Protein AF-A0A2P4Y364-F1 (afdb_monomer_lite)

Sequence (220 aa):
MLAVRSLLRASPAALAARKQAVRAFSGNWEYPKVEGSVADITKALTTIGARLSIPTAPLYFTPLKIDHIVREMKGKDELLQVHKTLLLCDAKMAYPSTFAVSSFIAACIKQDTADTALEFLRTAENVRHYVKNRSFVRLAEYYASQEDQDTVDEIVQIMQTKRVPVTYKMYTFRVLNAKKQGKWDEAVALAKEAANEIQINSNLIIELLQDQNGGILKEH

Radius of gyration: 24.71 Å; chains: 1; bounding box: 53×82×53 Å

pLDDT: mean 84.34, std 18.21, range [36.06, 98.31]

InterPro domains:
  IPR011990 Tetratricopeptide-like helical domain superfamily [G3DSA:1.25.40.10] (64-219)

Secondary structure (DSSP, 8-state):
-----------HHHHHHTTS------S------S-S-HHHHHHHHHHHHTT--TTTHHHHS-HHHHHHHHHH--HHHHHHHHHHHHHHHHHTT-PPPHHHHHHHHHHHHHTT-HHHHHHHHHH-TTGGGT--HHHHHHHHHHHHHTT-HHHHHHHHHHHHHTTPPPPHHHHHHHHHHHHHTT-HHHHHHHHHHHHHHH---HHHHHHHH--TTS------

Foldseek 3Di:
DDDDDDDPPPPVVVVVVVVPDPPPPPDCPDQQDPDDALVSLLVSLLVVLVSDALVCNLVRPDQVSLVSSLVRDDADVSLVSNLSNQLSCLVSVNHHALNSLLSSCVVCLVRVNNVSNLVSLVRRQQCLVRHDLVSLLVSLVSCLVVVNVVSNVVSVVSCVVSVNDHDPSNLLSQLLSCVVVVNLVSSLVSLVVCCVPVNDDPVVSQVSQQDPVSDNDDDD

Structure (mmCIF, N/CA/C/O backbone):
data_AF-A0A2P4Y364-F1
#
_entry.id   AF-A0A2P4Y364-F1
#
loop_
_atom_site.group_PDB
_atom_site.id
_atom_site.type_symbol
_atom_site.label_atom_id
_atom_site.label_alt_id
_atom_site.label_comp_id
_atom_site.label_asym_id
_atom_site.label_entity_id
_atom_site.label_seq_id
_atom_site.pdbx_PDB_ins_code
_atom_site.Cartn_x
_atom_site.Cartn_y
_atom_site.Cartn_z
_atom_site.occupancy
_atom_site.B_iso_or_equiv
_atom_site.auth_seq_id
_atom_site.auth_comp_id
_atom_site.auth_asym_id
_atom_site.auth_atom_id
_atom_site.pdbx_PDB_model_num
ATOM 1 N N . MET A 1 1 ? 17.535 -68.712 -15.495 1.00 41.38 1 MET A N 1
ATOM 2 C CA . MET A 1 1 ? 17.019 -67.803 -16.541 1.00 41.38 1 MET A CA 1
ATOM 3 C C . MET A 1 1 ? 17.523 -66.397 -16.257 1.00 41.38 1 MET A C 1
ATOM 5 O O . MET A 1 1 ? 17.632 -66.027 -15.096 1.00 41.38 1 MET A O 1
ATOM 9 N N . LEU A 1 2 ? 17.927 -65.701 -17.318 1.00 36.06 2 LEU A N 1
ATOM 10 C CA . LEU A 1 2 ? 18.686 -64.450 -17.348 1.00 36.06 2 LEU A CA 1
ATOM 11 C C . LEU A 1 2 ? 18.001 -63.244 -16.682 1.00 36.06 2 LEU A C 1
ATOM 13 O O . LEU A 1 2 ? 16.790 -63.070 -16.761 1.00 36.06 2 LEU A O 1
ATOM 17 N N . ALA A 1 3 ? 18.835 -62.387 -16.092 1.00 44.59 3 ALA A N 1
ATOM 18 C CA . ALA A 1 3 ? 18.511 -61.059 -15.592 1.00 44.59 3 ALA A CA 1
ATOM 19 C C . ALA A 1 3 ? 18.329 -60.047 -16.732 1.00 44.59 3 ALA A C 1
ATOM 21 O O . ALA A 1 3 ? 19.166 -60.015 -17.627 1.00 44.59 3 ALA A O 1
ATOM 22 N N . VAL A 1 4 ? 17.351 -59.137 -16.627 1.00 40.81 4 VAL A N 1
ATOM 23 C CA . VAL A 1 4 ? 17.438 -57.795 -17.235 1.00 40.81 4 VAL A CA 1
ATOM 24 C C . VAL A 1 4 ? 16.735 -56.782 -16.326 1.00 40.81 4 VAL A C 1
ATOM 26 O O . VAL A 1 4 ? 15.520 -56.616 -16.350 1.00 40.81 4 VAL A O 1
ATOM 29 N N . ARG A 1 5 ? 17.531 -56.081 -15.511 1.00 43.38 5 ARG A N 1
ATOM 30 C CA . ARG A 1 5 ? 17.161 -54.787 -14.927 1.00 43.38 5 ARG A CA 1
ATOM 31 C C . ARG A 1 5 ? 17.111 -53.772 -16.070 1.00 43.38 5 ARG A C 1
ATOM 33 O O . ARG A 1 5 ? 18.150 -53.467 -16.653 1.00 43.38 5 ARG A O 1
ATOM 40 N N . SER A 1 6 ? 15.937 -53.236 -16.386 1.00 41.03 6 SER A N 1
ATOM 41 C CA . SER A 1 6 ? 15.815 -52.116 -17.319 1.00 41.03 6 SER A CA 1
ATOM 42 C C . SER A 1 6 ? 16.289 -50.829 -16.638 1.00 41.03 6 SER A C 1
ATOM 44 O O . SER A 1 6 ? 15.542 -50.157 -15.927 1.00 41.03 6 SER A O 1
ATOM 46 N N . LEU A 1 7 ? 17.559 -50.489 -16.847 1.00 42.62 7 LEU A N 1
ATOM 47 C CA . LEU A 1 7 ? 18.073 -49.140 -16.647 1.00 42.62 7 LEU A CA 1
ATOM 48 C C . LEU A 1 7 ? 17.367 -48.213 -17.644 1.00 42.62 7 LEU A C 1
ATOM 50 O O . LEU A 1 7 ? 17.692 -48.205 -18.831 1.00 42.62 7 LEU A O 1
ATOM 54 N N . LEU A 1 8 ? 16.408 -47.422 -17.163 1.00 44.16 8 LEU A N 1
ATOM 55 C CA . LEU A 1 8 ? 15.922 -46.245 -17.877 1.00 44.16 8 LEU A CA 1
ATOM 56 C C . LEU A 1 8 ? 17.088 -45.254 -17.986 1.00 44.16 8 LEU A C 1
ATOM 58 O O . LEU A 1 8 ? 17.359 -44.465 -17.082 1.00 44.16 8 LEU A O 1
ATOM 62 N N . ARG A 1 9 ? 17.821 -45.334 -19.101 1.00 44.41 9 ARG A N 1
ATOM 63 C CA . ARG A 1 9 ? 18.755 -44.297 -19.540 1.00 44.41 9 ARG A CA 1
ATOM 64 C C . ARG A 1 9 ? 17.951 -43.016 -19.744 1.00 44.41 9 ARG A C 1
ATOM 66 O O . ARG A 1 9 ? 17.226 -42.889 -20.727 1.00 44.41 9 ARG A O 1
ATOM 73 N N . ALA A 1 10 ? 18.095 -42.068 -18.822 1.00 45.25 10 ALA A N 1
ATOM 74 C CA . ALA A 1 10 ? 17.707 -40.689 -19.063 1.00 45.25 10 ALA A CA 1
ATOM 75 C C . ALA A 1 10 ? 18.425 -40.221 -20.336 1.00 45.25 10 ALA A C 1
ATOM 77 O O . ALA A 1 10 ? 19.655 -40.182 -20.394 1.00 45.25 10 ALA A O 1
ATOM 78 N N . SER A 1 11 ? 17.648 -39.946 -21.382 1.00 43.44 11 SER A N 1
ATOM 79 C CA . SER A 1 11 ? 18.185 -39.500 -22.660 1.00 43.44 11 SER A CA 1
ATOM 80 C C . SER A 1 11 ? 18.944 -38.181 -22.447 1.00 43.44 11 SER A C 1
ATOM 82 O O . SER A 1 11 ? 18.386 -37.258 -21.842 1.00 43.44 11 SER A O 1
ATOM 84 N N . PRO A 1 12 ? 20.194 -38.041 -22.926 1.00 49.78 12 PRO A N 1
ATOM 85 C CA . PRO A 1 12 ? 20.974 -36.812 -22.761 1.00 49.78 12 PRO A CA 1
ATOM 86 C C . PRO A 1 12 ? 20.288 -35.595 -23.404 1.00 49.78 12 PRO A C 1
ATOM 88 O O . PRO A 1 12 ? 20.543 -34.465 -22.999 1.00 49.78 12 PRO A O 1
ATOM 91 N N . ALA A 1 13 ? 19.340 -35.816 -24.322 1.00 48.25 13 ALA A N 1
ATOM 92 C CA . ALA A 1 13 ? 18.481 -34.780 -24.887 1.00 48.25 13 ALA A CA 1
ATOM 93 C C . ALA A 1 13 ? 17.531 -34.133 -23.853 1.00 48.25 13 ALA A C 1
ATOM 95 O O . ALA A 1 13 ? 17.296 -32.928 -23.911 1.00 48.25 13 ALA A O 1
ATOM 96 N N . ALA A 1 14 ? 17.036 -34.888 -22.863 1.00 46.59 14 ALA A N 1
ATOM 97 C CA . ALA A 1 14 ? 16.144 -34.361 -21.821 1.00 46.59 14 ALA A CA 1
ATOM 98 C C . ALA A 1 14 ? 16.901 -33.523 -20.771 1.00 46.59 14 ALA A C 1
ATOM 100 O O . ALA A 1 14 ? 16.374 -32.541 -20.248 1.00 46.59 14 ALA A O 1
ATOM 101 N N . LEU A 1 15 ? 18.172 -33.857 -20.515 1.00 42.06 15 LEU A N 1
ATOM 102 C CA . LEU A 1 15 ? 19.088 -33.037 -19.710 1.00 42.06 15 LEU A CA 1
ATOM 103 C C . LEU A 1 15 ? 19.619 -31.816 -20.483 1.00 42.06 15 LEU A C 1
ATOM 105 O O . LEU A 1 15 ? 19.915 -30.790 -19.869 1.00 42.06 15 LEU A O 1
ATOM 109 N N . ALA A 1 16 ? 19.706 -31.898 -21.814 1.00 41.47 16 ALA A N 1
ATOM 110 C CA . ALA A 1 16 ? 20.111 -30.790 -22.676 1.00 41.47 16 ALA A CA 1
ATOM 111 C C 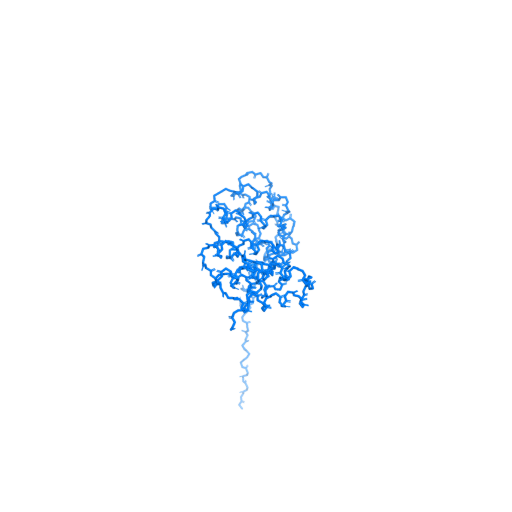. ALA A 1 16 ? 18.993 -29.751 -22.886 1.00 41.47 16 ALA A C 1
ATOM 113 O O . ALA A 1 16 ? 19.282 -28.558 -22.914 1.00 41.47 16 ALA A O 1
ATOM 114 N N . ALA A 1 17 ? 17.719 -30.158 -22.938 1.00 42.03 17 ALA A N 1
ATOM 115 C CA . ALA A 1 17 ? 16.595 -29.224 -23.074 1.00 42.03 17 ALA A CA 1
ATOM 116 C C . ALA A 1 17 ? 16.386 -28.343 -21.825 1.00 42.03 17 ALA A C 1
ATOM 118 O O . ALA A 1 17 ? 16.005 -27.183 -21.940 1.00 42.03 17 ALA A O 1
ATOM 119 N N . ARG A 1 18 ? 16.732 -28.839 -20.626 1.00 44.00 18 ARG A N 1
ATOM 120 C CA . ARG A 1 18 ? 16.746 -28.029 -19.388 1.00 44.00 18 ARG A CA 1
ATOM 121 C C . ARG A 1 18 ? 17.941 -27.068 -19.301 1.00 44.00 18 ARG A C 1
ATOM 123 O O . ARG A 1 18 ? 17.953 -26.180 -18.456 1.00 44.00 18 ARG A O 1
ATOM 130 N N . LYS A 1 19 ? 18.930 -27.235 -20.185 1.00 40.16 19 LYS A N 1
ATOM 131 C CA . LYS A 1 19 ? 20.087 -26.352 -20.389 1.00 40.16 19 LYS A CA 1
ATOM 132 C C . LYS A 1 19 ? 19.899 -25.446 -21.610 1.00 40.16 19 LYS A C 1
ATOM 134 O O . LYS A 1 19 ? 20.883 -25.046 -22.233 1.00 40.16 19 LYS A O 1
ATOM 139 N N . GLN A 1 20 ? 18.661 -25.079 -21.949 1.00 42.47 20 GLN A N 1
ATOM 140 C CA . GLN A 1 20 ? 18.415 -23.934 -22.822 1.00 42.47 20 GLN A CA 1
ATOM 141 C C . GLN A 1 20 ? 18.863 -22.656 -22.101 1.00 42.47 20 GLN A C 1
ATOM 143 O O . GLN A 1 20 ? 18.110 -21.984 -21.409 1.00 42.47 20 GLN A O 1
ATOM 148 N N . ALA A 1 21 ? 20.164 -22.412 -22.224 1.00 45.75 21 ALA A N 1
ATOM 149 C CA . ALA A 1 21 ? 20.834 -21.134 -22.228 1.00 45.75 21 ALA A CA 1
ATOM 150 C C . ALA A 1 21 ? 20.188 -20.058 -21.341 1.00 45.75 21 ALA A C 1
ATOM 152 O O . ALA A 1 21 ? 19.605 -19.093 -21.835 1.00 45.75 21 ALA A O 1
ATOM 153 N N . VAL A 1 22 ? 20.464 -20.128 -20.037 1.00 47.22 22 VAL A N 1
ATOM 154 C CA . VAL A 1 22 ? 20.769 -18.897 -19.299 1.00 47.22 22 VAL A CA 1
ATOM 155 C C . VAL A 1 22 ? 22.048 -18.358 -19.940 1.00 47.22 22 VAL A C 1
ATOM 157 O O . VAL A 1 22 ? 23.156 -18.657 -19.501 1.00 47.22 22 VAL A O 1
ATOM 160 N N . ARG A 1 23 ? 21.914 -17.661 -21.078 1.00 47.28 23 ARG A N 1
ATOM 161 C CA . ARG A 1 23 ? 23.016 -16.870 -21.618 1.00 47.28 23 ARG A CA 1
ATOM 162 C C . ARG A 1 23 ? 23.372 -15.900 -20.504 1.00 47.28 23 ARG A C 1
ATOM 164 O O . ARG A 1 23 ? 22.533 -15.087 -20.119 1.00 47.28 23 ARG A O 1
ATOM 171 N N . ALA A 1 24 ? 24.584 -16.023 -19.968 1.00 45.84 24 ALA A N 1
ATOM 172 C CA . ALA A 1 24 ? 25.160 -14.968 -19.158 1.00 45.84 24 ALA A CA 1
ATOM 173 C C . ALA A 1 24 ? 24.964 -13.664 -19.939 1.00 45.84 24 ALA A C 1
ATOM 175 O O . ALA A 1 24 ? 25.281 -13.600 -21.129 1.00 45.84 24 ALA A O 1
ATOM 176 N N . PHE A 1 25 ? 24.329 -12.684 -19.302 1.00 49.38 25 PHE A N 1
ATOM 177 C CA . PHE A 1 25 ? 24.060 -11.376 -19.879 1.00 49.38 25 PHE A CA 1
ATOM 178 C C . PHE A 1 25 ? 25.407 -10.684 -20.131 1.00 49.38 25 PHE A C 1
ATOM 180 O O . PHE A 1 25 ? 25.920 -9.970 -19.278 1.00 49.38 25 PHE A O 1
ATOM 187 N N . SER A 1 26 ? 26.028 -10.968 -21.276 1.00 48.47 26 SER A N 1
ATOM 188 C CA . SER A 1 26 ? 27.207 -10.270 -21.779 1.00 48.47 26 SER A CA 1
ATOM 189 C C . SER A 1 26 ? 26.770 -9.434 -22.973 1.00 48.47 26 SER A C 1
ATOM 191 O O . SER A 1 26 ? 26.785 -9.872 -24.123 1.00 48.47 26 SER A O 1
ATOM 193 N N . GLY A 1 27 ? 26.310 -8.229 -22.691 1.00 44.97 27 GLY A N 1
ATOM 194 C CA . GLY A 1 27 ? 26.024 -7.245 -23.714 1.00 44.97 27 GLY A CA 1
ATOM 195 C C . GLY A 1 27 ? 26.023 -5.879 -23.068 1.00 44.97 27 GLY A C 1
ATOM 196 O O . GLY A 1 27 ? 25.384 -5.705 -22.032 1.00 44.97 27 GLY A O 1
ATOM 197 N N . ASN A 1 28 ? 26.729 -4.932 -23.683 1.00 46.72 28 ASN A N 1
ATOM 198 C CA . ASN A 1 28 ? 26.557 -3.501 -23.457 1.00 46.72 28 ASN A CA 1
ATOM 199 C C . ASN A 1 28 ? 25.124 -3.116 -23.854 1.00 46.72 28 ASN A C 1
ATOM 201 O O . ASN A 1 28 ? 24.894 -2.511 -24.895 1.00 46.72 28 ASN A O 1
ATOM 205 N N . TRP A 1 29 ? 24.136 -3.530 -23.066 1.00 53.62 29 TRP A N 1
ATOM 206 C CA . TRP A 1 29 ? 22.844 -2.881 -23.097 1.00 53.62 29 TRP A CA 1
ATOM 207 C C . TRP A 1 29 ? 23.066 -1.530 -22.443 1.00 53.62 29 TRP A C 1
ATOM 209 O O . TRP A 1 29 ? 23.436 -1.468 -21.269 1.00 53.62 29 TRP A O 1
ATOM 219 N N . GLU A 1 30 ? 22.935 -0.462 -23.223 1.00 58.81 30 GLU A N 1
ATOM 220 C CA . GLU A 1 30 ? 23.124 0.885 -22.711 1.00 58.81 30 GLU A CA 1
ATOM 221 C C . GLU A 1 30 ? 22.266 1.075 -21.460 1.00 58.81 30 GLU A C 1
ATOM 223 O O . GLU A 1 30 ? 21.082 0.721 -21.427 1.00 58.81 30 GLU A O 1
ATOM 228 N N . TYR A 1 31 ? 22.891 1.582 -20.394 1.00 64.75 31 TYR A N 1
ATOM 229 C CA . TYR A 1 31 ? 22.189 1.904 -19.162 1.00 64.75 31 TYR A CA 1
ATOM 230 C C . TYR A 1 31 ? 21.024 2.824 -19.523 1.00 64.75 31 TYR A C 1
ATOM 232 O O . TYR A 1 31 ? 21.294 3.907 -20.042 1.00 64.75 31 TYR A O 1
ATOM 240 N N . PRO A 1 32 ? 19.758 2.438 -19.249 1.00 65.81 32 PRO A N 1
ATOM 241 C CA . PRO A 1 32 ? 18.622 3.282 -19.589 1.00 65.81 32 PRO A CA 1
ATOM 242 C C . PRO A 1 32 ? 18.843 4.652 -18.959 1.00 65.81 32 PRO A C 1
ATOM 244 O O . PRO A 1 32 ? 18.933 4.740 -17.730 1.00 65.81 32 PRO A O 1
ATOM 247 N N . LYS A 1 33 ? 19.050 5.683 -19.775 1.00 76.44 33 LYS A N 1
ATOM 248 C CA . LYS A 1 33 ? 19.251 7.045 -19.284 1.00 76.44 33 LYS A CA 1
ATOM 249 C C . LYS A 1 33 ? 17.903 7.613 -18.860 1.00 76.44 33 LYS A C 1
ATOM 251 O O . LYS A 1 33 ? 16.854 7.133 -19.284 1.00 76.44 33 LYS A O 1
ATOM 256 N N . VAL A 1 34 ? 17.929 8.628 -18.004 1.00 77.50 34 VAL A N 1
ATOM 257 C CA . VAL A 1 34 ? 16.731 9.420 -17.698 1.00 77.50 34 VAL A CA 1
ATOM 258 C C . VAL A 1 34 ? 16.550 10.432 -18.829 1.00 77.50 34 VAL A C 1
ATOM 260 O O . VAL A 1 34 ? 16.783 11.622 -18.664 1.00 77.50 34 VAL A O 1
ATOM 263 N N . GLU A 1 35 ? 16.248 9.923 -20.018 1.00 72.62 35 GLU A N 1
ATOM 264 C CA . GLU A 1 35 ? 16.048 10.689 -21.245 1.00 72.62 35 GLU A CA 1
ATOM 265 C C . GLU A 1 35 ? 14.817 10.097 -21.947 1.00 72.62 35 GLU A C 1
ATOM 267 O O . GLU A 1 35 ? 14.740 8.882 -22.128 1.00 72.62 35 GLU A O 1
ATOM 272 N N . GLY A 1 36 ? 13.848 10.938 -22.315 1.00 77.62 36 GLY A N 1
ATOM 273 C CA . GLY A 1 36 ? 12.609 10.508 -22.977 1.00 77.62 36 GLY A CA 1
ATOM 274 C C . GLY A 1 36 ? 11.373 10.504 -22.073 1.00 77.62 36 GLY A C 1
ATOM 275 O O . GLY A 1 36 ? 11.370 11.094 -20.993 1.00 77.62 36 GLY A O 1
ATOM 276 N N . SER A 1 37 ? 10.293 9.887 -22.558 1.00 88.25 37 SER A N 1
ATOM 277 C CA . SER A 1 37 ? 9.014 9.822 -21.842 1.00 88.25 37 SER A CA 1
ATOM 278 C C . SER A 1 37 ? 9.021 8.757 -20.737 1.00 88.25 37 SER A C 1
ATOM 280 O O . SER A 1 37 ? 9.843 7.836 -20.734 1.00 88.25 37 SER A O 1
ATOM 282 N N . VAL A 1 38 ? 8.056 8.828 -19.813 1.00 91.62 38 VAL A N 1
ATOM 283 C CA . VAL A 1 38 ? 7.836 7.783 -18.794 1.00 91.62 38 VAL A CA 1
ATOM 284 C C . VAL A 1 38 ? 7.635 6.419 -19.452 1.00 91.62 38 VAL A C 1
ATOM 286 O O . VAL A 1 38 ? 8.158 5.413 -18.962 1.00 91.62 38 VAL A O 1
ATOM 289 N N . ALA A 1 39 ? 6.944 6.383 -20.592 1.00 90.88 39 ALA A N 1
ATOM 290 C CA . ALA A 1 39 ? 6.721 5.160 -21.345 1.00 90.88 39 ALA A CA 1
ATOM 291 C C . ALA A 1 39 ? 8.015 4.549 -21.898 1.00 90.88 39 ALA A C 1
ATOM 293 O O . ALA A 1 39 ? 8.210 3.334 -21.817 1.00 90.88 39 ALA A O 1
ATOM 294 N N . ASP A 1 40 ? 8.938 5.374 -22.391 1.00 89.62 40 ASP A N 1
ATOM 295 C CA . ASP A 1 40 ? 10.224 4.898 -22.907 1.00 89.62 40 ASP A CA 1
ATOM 296 C C . ASP A 1 40 ? 11.081 4.306 -21.786 1.00 89.62 40 ASP A C 1
ATOM 298 O O . ASP A 1 40 ? 11.609 3.194 -21.908 1.00 89.62 40 ASP A O 1
ATOM 302 N N . ILE A 1 41 ? 11.164 5.016 -20.656 1.00 91.31 41 ILE A N 1
ATOM 303 C CA . ILE A 1 41 ? 11.973 4.597 -19.510 1.00 91.31 41 ILE A CA 1
ATOM 304 C C . ILE A 1 41 ? 11.398 3.318 -18.890 1.00 91.31 41 ILE A C 1
ATOM 306 O O . ILE A 1 41 ? 12.138 2.359 -18.666 1.00 91.31 41 ILE A O 1
ATOM 310 N N . THR A 1 42 ? 10.086 3.253 -18.643 1.00 92.56 42 THR A N 1
ATOM 311 C CA . THR A 1 42 ? 9.441 2.054 -18.074 1.00 92.56 42 THR A CA 1
ATOM 312 C C . THR A 1 42 ? 9.533 0.856 -19.017 1.00 92.56 42 THR A C 1
ATOM 314 O O . THR A 1 42 ? 9.844 -0.250 -18.570 1.00 92.56 42 THR A O 1
ATOM 317 N N . LYS A 1 43 ? 9.362 1.043 -20.332 1.00 91.38 43 LYS A N 1
ATOM 318 C CA . LYS A 1 43 ? 9.562 -0.019 -21.331 1.00 91.38 43 LYS A CA 1
ATOM 319 C C . LYS A 1 43 ? 11.001 -0.532 -21.334 1.00 91.38 43 LYS A C 1
ATOM 321 O O . LYS A 1 43 ? 11.217 -1.746 -21.349 1.00 91.38 43 LYS A O 1
ATOM 326 N N . ALA A 1 44 ? 11.990 0.358 -21.288 1.00 89.69 44 ALA A N 1
ATOM 327 C CA . ALA A 1 44 ? 13.396 -0.031 -21.229 1.00 89.69 44 ALA A CA 1
ATOM 328 C C . ALA A 1 44 ? 13.718 -0.796 -19.933 1.00 89.69 44 ALA A C 1
ATOM 330 O O . ALA A 1 44 ? 14.320 -1.871 -19.985 1.00 89.69 44 ALA A O 1
ATOM 331 N N . LEU A 1 45 ? 13.265 -0.281 -18.784 1.00 91.81 45 LEU A N 1
ATOM 332 C CA . LEU A 1 45 ? 13.467 -0.888 -17.465 1.00 91.81 45 LEU A CA 1
ATOM 333 C C . LEU A 1 45 ? 12.791 -2.256 -17.337 1.00 91.81 45 LEU A C 1
ATOM 335 O O . LEU A 1 45 ? 13.404 -3.192 -16.830 1.00 91.81 45 LEU A O 1
ATOM 339 N N . THR A 1 46 ? 11.560 -2.408 -17.824 1.00 91.38 46 THR A N 1
ATOM 340 C CA . THR A 1 46 ? 10.848 -3.697 -17.801 1.00 91.38 46 THR A CA 1
ATOM 341 C C . THR A 1 46 ? 11.499 -4.723 -18.727 1.00 91.38 46 THR A C 1
ATOM 343 O O . THR A 1 46 ? 11.698 -5.873 -18.330 1.00 91.38 46 THR A O 1
ATOM 346 N N . THR A 1 47 ? 11.916 -4.301 -19.926 1.00 89.75 47 THR A N 1
ATOM 347 C CA . THR A 1 47 ? 12.582 -5.175 -20.905 1.00 89.75 47 THR A CA 1
ATOM 348 C C . THR A 1 47 ? 13.921 -5.693 -20.387 1.00 89.75 47 THR A C 1
ATOM 350 O O . THR A 1 47 ? 14.192 -6.894 -20.468 1.00 89.75 47 THR A O 1
ATOM 353 N N . ILE A 1 48 ? 14.769 -4.805 -19.854 1.00 87.69 48 ILE A N 1
ATOM 354 C CA . ILE A 1 48 ? 16.065 -5.221 -19.315 1.00 87.69 48 ILE A CA 1
ATOM 355 C C . ILE A 1 48 ? 15.881 -5.977 -17.999 1.00 87.69 48 ILE A C 1
ATOM 357 O O . ILE A 1 48 ? 16.459 -7.045 -17.812 1.00 87.69 48 ILE A O 1
ATOM 361 N N . GLY A 1 49 ? 15.014 -5.478 -17.120 1.00 87.56 49 GLY A N 1
ATOM 362 C CA . GLY A 1 49 ? 14.810 -5.986 -15.773 1.00 87.56 49 GLY A CA 1
ATOM 363 C C . GLY A 1 49 ? 14.363 -7.439 -15.723 1.00 87.56 49 GLY A C 1
ATOM 364 O O . GLY A 1 49 ? 14.842 -8.190 -14.877 1.00 87.56 49 GLY A O 1
ATOM 365 N N . ALA A 1 50 ? 13.535 -7.879 -16.675 1.00 86.75 50 ALA A N 1
ATOM 366 C CA . ALA A 1 50 ? 13.148 -9.283 -16.798 1.00 86.75 50 ALA A CA 1
ATOM 367 C C . ALA A 1 50 ? 14.363 -10.221 -16.957 1.00 86.75 50 ALA A C 1
ATOM 369 O O . ALA A 1 50 ? 14.343 -11.352 -16.471 1.00 86.75 50 ALA A O 1
ATOM 370 N N . ARG A 1 51 ? 15.443 -9.733 -17.584 1.00 87.75 51 ARG A N 1
ATOM 371 C CA . ARG A 1 51 ? 16.672 -10.486 -17.888 1.00 87.75 51 ARG A CA 1
ATOM 372 C C . ARG A 1 51 ? 17.756 -10.350 -16.817 1.00 87.75 51 ARG A C 1
ATOM 374 O O . ARG A 1 51 ? 18.685 -11.153 -16.804 1.00 87.75 51 ARG A O 1
ATOM 381 N N . LEU A 1 52 ? 17.659 -9.353 -15.93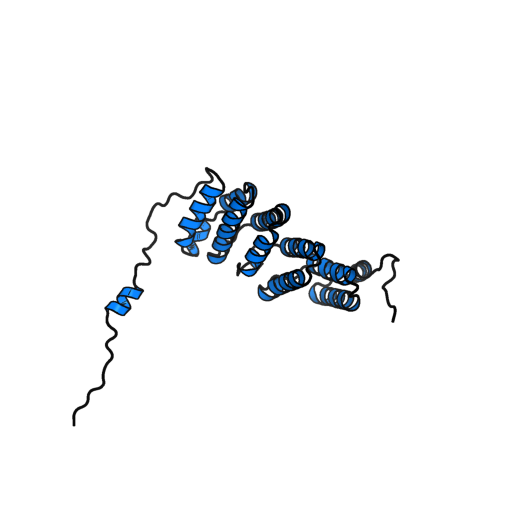7 1.00 87.75 52 LEU A N 1
ATOM 382 C CA . LEU A 1 52 ? 18.654 -9.111 -14.892 1.00 87.75 52 LEU A CA 1
ATOM 383 C C . LEU A 1 52 ? 18.572 -10.166 -13.785 1.00 87.75 52 LEU A C 1
ATOM 385 O O . LEU A 1 52 ? 17.487 -10.604 -13.388 1.00 87.75 52 LEU A O 1
ATOM 389 N N . SER A 1 53 ? 19.727 -10.546 -13.243 1.00 90.88 53 SER A N 1
ATOM 390 C CA . SER A 1 53 ? 19.799 -11.301 -11.990 1.00 90.88 53 SER A CA 1
ATOM 391 C C . SER A 1 53 ? 19.580 -10.362 -10.799 1.00 90.88 53 SER A C 1
ATOM 393 O O . SER A 1 53 ? 19.841 -9.161 -10.905 1.00 90.88 53 SER A O 1
ATOM 395 N N . ILE A 1 54 ? 19.145 -10.904 -9.655 1.00 91.38 54 ILE A N 1
ATOM 396 C CA . ILE A 1 54 ? 18.899 -10.129 -8.423 1.00 91.38 54 ILE A CA 1
ATOM 397 C C . ILE A 1 54 ? 20.099 -9.228 -8.055 1.00 91.38 54 ILE A C 1
ATOM 399 O O . ILE A 1 54 ? 19.887 -8.032 -7.887 1.00 91.38 54 ILE A O 1
ATOM 403 N N . PRO A 1 55 ? 21.365 -9.703 -8.039 1.00 91.75 55 PRO A N 1
ATOM 404 C CA . PRO A 1 55 ? 22.502 -8.846 -7.677 1.00 91.75 55 PRO A CA 1
ATOM 405 C C . PRO A 1 55 ? 22.762 -7.693 -8.654 1.00 91.75 55 PRO A C 1
ATOM 407 O O . PRO A 1 55 ? 23.316 -6.668 -8.272 1.00 91.75 55 PRO A O 1
ATOM 410 N N . THR A 1 56 ? 22.380 -7.854 -9.924 1.00 90.00 56 THR A N 1
ATOM 411 C CA . THR A 1 56 ? 22.601 -6.830 -10.960 1.00 90.00 56 THR A CA 1
ATOM 412 C C . THR A 1 56 ? 21.467 -5.819 -11.053 1.00 90.00 56 THR A C 1
ATOM 414 O O . THR A 1 56 ? 21.687 -4.699 -11.503 1.00 90.00 56 THR A O 1
ATOM 417 N N . ALA A 1 57 ? 20.261 -6.180 -10.615 1.00 91.62 57 ALA A N 1
ATOM 418 C CA . ALA A 1 57 ? 19.070 -5.353 -10.752 1.00 91.62 57 ALA A CA 1
ATOM 419 C C . ALA A 1 57 ? 19.190 -3.953 -10.105 1.00 91.62 57 ALA A C 1
ATOM 421 O O . ALA A 1 57 ? 18.826 -2.981 -10.775 1.00 91.62 57 ALA A O 1
ATOM 422 N N . PRO A 1 58 ? 19.767 -3.786 -8.895 1.00 91.31 58 PRO A N 1
ATOM 423 C CA . PRO A 1 58 ? 19.937 -2.467 -8.279 1.00 91.31 58 PRO A CA 1
ATOM 424 C C . PRO A 1 58 ? 20.791 -1.482 -9.093 1.00 91.31 58 PRO A C 1
ATOM 426 O O . PRO A 1 58 ? 20.597 -0.274 -8.984 1.00 91.31 58 PRO A O 1
ATOM 429 N N . LEU A 1 59 ? 21.703 -1.972 -9.944 1.00 89.44 59 LEU A N 1
ATOM 430 C CA . LEU A 1 59 ? 22.525 -1.117 -10.814 1.00 89.44 59 LEU A CA 1
ATOM 431 C C . LEU A 1 59 ? 21.695 -0.445 -11.921 1.00 89.44 59 LEU A C 1
ATOM 433 O O . LEU A 1 59 ? 22.080 0.599 -12.448 1.00 89.44 59 LEU A O 1
ATOM 437 N N . TYR A 1 60 ? 20.551 -1.035 -12.277 1.00 90.00 60 TYR A N 1
ATOM 438 C CA . TYR A 1 60 ? 19.674 -0.538 -13.335 1.00 90.00 60 TYR A CA 1
ATOM 439 C C . TYR A 1 60 ? 18.433 0.156 -12.782 1.00 90.00 60 TYR A C 1
ATOM 441 O O . TYR A 1 60 ? 18.073 1.211 -13.306 1.00 90.00 60 TYR A O 1
ATOM 449 N N . PHE A 1 61 ? 17.823 -0.382 -11.723 1.00 92.12 61 PHE A N 1
ATOM 450 C CA . PHE A 1 61 ? 16.687 0.213 -11.011 1.00 92.12 61 PHE A CA 1
ATOM 451 C C . PHE A 1 61 ? 17.153 1.227 -9.965 1.00 92.12 61 PHE A C 1
ATOM 453 O O . PHE A 1 61 ? 16.932 1.070 -8.766 1.00 92.12 61 PHE A O 1
ATOM 460 N N . THR A 1 62 ? 17.842 2.272 -10.416 1.00 91.19 62 THR A N 1
ATOM 461 C CA . THR A 1 62 ? 18.359 3.289 -9.500 1.00 91.19 62 THR A CA 1
ATOM 462 C C . THR A 1 62 ? 17.225 4.170 -8.962 1.00 91.19 62 THR A C 1
ATOM 464 O O . THR A 1 62 ? 16.266 4.438 -9.697 1.00 91.19 62 THR A O 1
ATOM 467 N N . PRO A 1 63 ? 17.343 4.702 -7.728 1.00 91.38 63 PRO A N 1
ATOM 468 C CA . PRO A 1 63 ? 16.359 5.632 -7.173 1.00 91.38 63 PRO A CA 1
ATOM 469 C C . PRO A 1 63 ? 16.064 6.802 -8.112 1.00 91.38 63 PRO A C 1
ATOM 471 O O . PRO A 1 63 ? 14.909 7.136 -8.325 1.00 91.38 63 PRO A O 1
ATOM 474 N N . LEU A 1 64 ? 17.095 7.344 -8.774 1.00 91.06 64 LEU A N 1
ATOM 475 C CA . LEU A 1 64 ? 16.949 8.422 -9.753 1.00 91.06 64 LEU A CA 1
ATOM 476 C C . LEU A 1 64 ? 15.938 8.083 -10.861 1.00 91.06 64 LEU A C 1
ATOM 478 O O . LEU A 1 64 ? 15.105 8.917 -11.199 1.00 91.06 64 LEU A O 1
ATOM 482 N N . LYS A 1 65 ? 16.000 6.871 -11.427 1.00 92.56 65 LYS A N 1
ATOM 483 C CA . LYS A 1 65 ? 15.113 6.458 -12.525 1.00 92.56 65 LYS A CA 1
ATOM 484 C C . LYS A 1 65 ? 13.711 6.149 -12.025 1.00 92.56 65 LYS A C 1
ATOM 486 O O . LYS A 1 65 ? 12.745 6.579 -12.645 1.00 92.56 65 LYS A O 1
ATOM 491 N N . ILE A 1 66 ? 13.608 5.416 -10.916 1.00 95.38 66 ILE A N 1
ATOM 492 C CA . ILE A 1 66 ? 12.318 5.007 -10.352 1.00 95.38 66 ILE A CA 1
ATOM 493 C C . ILE A 1 66 ? 11.540 6.217 -9.830 1.00 95.38 66 ILE A C 1
ATOM 495 O O . ILE A 1 66 ? 10.362 6.375 -10.140 1.00 95.38 66 ILE A O 1
ATOM 499 N N . ASP A 1 67 ? 12.201 7.111 -9.098 1.00 94.94 67 ASP A N 1
ATOM 500 C CA . ASP A 1 67 ? 11.570 8.329 -8.594 1.00 94.94 67 ASP A CA 1
ATOM 501 C C . ASP A 1 67 ? 11.171 9.255 -9.751 1.00 94.94 67 ASP A C 1
ATOM 503 O O . ASP A 1 67 ? 10.118 9.888 -9.686 1.00 94.94 67 ASP A O 1
ATOM 507 N N . HIS A 1 68 ? 11.963 9.303 -10.831 1.00 93.81 68 HIS A N 1
ATOM 508 C CA . HIS A 1 68 ? 11.622 10.068 -12.029 1.00 93.81 68 HIS A CA 1
ATOM 509 C C . HIS A 1 68 ? 10.345 9.549 -12.702 1.00 93.81 68 HIS A C 1
ATOM 511 O O . HIS A 1 68 ? 9.407 10.325 -12.864 1.00 93.81 68 HIS A O 1
ATOM 517 N N . ILE A 1 69 ? 10.260 8.253 -13.041 1.00 95.19 69 ILE A N 1
ATOM 518 C CA . ILE A 1 69 ? 9.064 7.712 -13.719 1.00 95.19 69 ILE A CA 1
ATOM 519 C C . ILE A 1 69 ? 7.801 7.878 -12.873 1.00 95.19 69 ILE A C 1
ATOM 521 O O . ILE A 1 69 ? 6.738 8.155 -13.412 1.00 95.19 69 ILE A O 1
ATOM 525 N N . VAL A 1 70 ? 7.912 7.765 -11.547 1.00 95.44 70 VAL A N 1
ATOM 526 C CA . VAL A 1 70 ? 6.774 7.945 -10.640 1.00 95.44 70 VAL A CA 1
ATOM 527 C C . VAL A 1 70 ? 6.368 9.412 -10.521 1.00 95.44 70 VAL A C 1
ATOM 529 O O . VAL A 1 70 ? 5.188 9.706 -10.349 1.00 95.44 70 VAL A O 1
ATOM 532 N N . ARG A 1 71 ? 7.321 10.347 -10.564 1.00 93.25 71 ARG A N 1
ATOM 533 C CA . ARG A 1 71 ? 7.015 11.779 -10.466 1.00 93.25 71 ARG A CA 1
ATOM 534 C C . ARG A 1 71 ? 6.388 12.311 -11.748 1.00 93.25 71 ARG A C 1
ATOM 536 O O . ARG A 1 71 ? 5.486 13.139 -11.676 1.00 93.25 71 ARG A O 1
ATOM 543 N N . GLU A 1 72 ? 6.882 11.854 -12.892 1.00 94.25 72 GLU A N 1
ATOM 544 C CA . GLU A 1 72 ? 6.475 12.373 -14.196 1.00 94.25 72 GLU A CA 1
ATOM 545 C C . GLU A 1 72 ? 5.269 11.639 -14.798 1.00 94.25 72 GLU A C 1
ATOM 547 O O . GLU A 1 72 ? 4.732 12.126 -15.792 1.00 94.25 72 GLU A O 1
ATOM 552 N N . MET A 1 73 ? 4.826 10.510 -14.220 1.00 94.56 73 MET A N 1
ATOM 553 C CA . MET A 1 73 ? 3.703 9.739 -14.768 1.00 94.56 73 MET A CA 1
ATOM 554 C C . MET A 1 73 ? 2.398 10.541 -14.815 1.00 94.56 73 MET A C 1
ATOM 556 O O . MET A 1 73 ? 2.004 11.220 -13.860 1.00 94.56 73 MET A O 1
ATOM 560 N N . LYS A 1 74 ? 1.688 10.406 -15.930 1.00 90.81 74 LYS A N 1
ATOM 561 C CA . LYS A 1 74 ? 0.441 11.089 -16.253 1.00 90.81 74 LYS A CA 1
ATOM 562 C C . LYS A 1 74 ? -0.550 10.100 -16.848 1.00 90.81 74 LYS A C 1
ATOM 564 O O . LYS A 1 74 ? -0.260 9.374 -17.793 1.00 90.81 74 LYS A O 1
ATOM 569 N N . GLY A 1 75 ? -1.768 10.137 -16.323 1.00 92.31 75 GLY A N 1
ATOM 570 C CA . GLY A 1 75 ? -2.849 9.295 -16.815 1.00 92.31 75 GLY A CA 1
ATOM 571 C C . GLY A 1 75 ? -2.695 7.816 -16.450 1.00 92.31 75 GLY A C 1
ATOM 572 O O . GLY A 1 75 ? -1.715 7.380 -15.839 1.00 92.31 75 GLY A O 1
ATOM 573 N N . LYS A 1 76 ? -3.725 7.052 -16.821 1.00 93.50 76 LYS A N 1
ATOM 574 C CA . LYS A 1 76 ? -3.899 5.655 -16.408 1.00 93.50 76 LYS A CA 1
ATOM 575 C C . LYS A 1 76 ? -2.906 4.714 -17.098 1.00 93.50 76 LYS A C 1
ATOM 577 O O . LYS A 1 76 ? -2.432 3.767 -16.477 1.00 93.50 76 LYS A O 1
ATOM 582 N N . ASP A 1 77 ? -2.537 5.000 -18.345 1.00 92.62 77 ASP A N 1
ATOM 583 C CA . ASP A 1 77 ? -1.645 4.136 -19.127 1.00 92.62 77 ASP A CA 1
ATOM 584 C C . ASP A 1 77 ? -0.219 4.112 -18.566 1.00 92.62 77 ASP A C 1
ATOM 586 O O . ASP A 1 77 ? 0.353 3.039 -18.356 1.00 92.62 77 ASP A O 1
ATOM 590 N N . GLU A 1 78 ? 0.352 5.282 -18.268 1.00 94.31 78 GLU A N 1
ATOM 591 C CA . GLU A 1 78 ? 1.684 5.373 -17.660 1.00 94.31 78 GLU A CA 1
ATOM 592 C C . GLU A 1 78 ? 1.682 4.797 -16.243 1.00 94.31 78 GLU A C 1
ATOM 594 O O . GLU A 1 78 ? 2.630 4.118 -15.849 1.00 94.31 78 GLU A O 1
ATOM 599 N N . LEU A 1 79 ? 0.585 4.972 -15.502 1.00 95.25 79 LEU A N 1
ATOM 600 C CA . LEU A 1 79 ? 0.412 4.380 -14.179 1.00 95.25 79 LEU A CA 1
ATOM 601 C C . LEU A 1 79 ? 0.494 2.847 -14.229 1.00 95.25 79 LEU A C 1
ATOM 603 O O . LEU A 1 79 ? 1.204 2.249 -13.420 1.00 95.25 79 LEU A O 1
ATOM 607 N N . LEU A 1 80 ? -0.145 2.199 -15.208 1.00 95.19 80 LEU A N 1
ATOM 608 C CA . LEU A 1 80 ? -0.048 0.746 -15.400 1.00 95.19 80 LEU A CA 1
ATOM 609 C C . LEU A 1 80 ? 1.374 0.287 -15.767 1.00 95.19 80 LEU A C 1
ATOM 611 O O . LEU A 1 80 ? 1.794 -0.812 -15.395 1.00 95.19 80 LEU A O 1
ATOM 615 N N . GLN A 1 81 ? 2.139 1.106 -16.487 1.00 95.12 81 GLN A N 1
ATOM 616 C CA . GLN A 1 81 ? 3.534 0.796 -16.822 1.00 95.12 81 GLN A CA 1
ATOM 617 C C . GLN A 1 81 ? 4.461 0.961 -15.610 1.00 95.12 81 GLN A C 1
ATOM 619 O O . GLN A 1 81 ? 5.325 0.111 -15.357 1.00 95.12 81 GLN A O 1
ATOM 624 N N . VAL A 1 82 ? 4.245 2.009 -14.813 1.00 96.94 82 VAL A N 1
ATOM 625 C CA . VAL A 1 82 ? 4.931 2.218 -13.533 1.00 96.94 82 VAL A CA 1
ATOM 626 C C . VAL A 1 82 ? 4.598 1.088 -12.561 1.00 96.94 82 VAL A C 1
ATOM 628 O O . VAL A 1 82 ? 5.518 0.529 -11.969 1.00 96.94 82 VAL A O 1
ATOM 631 N N . HIS A 1 83 ? 3.333 0.665 -12.470 1.00 97.19 83 HIS A N 1
ATOM 632 C CA . HIS A 1 83 ? 2.899 -0.480 -11.663 1.00 97.19 83 HIS A CA 1
ATOM 633 C C . HIS A 1 83 ? 3.735 -1.736 -11.964 1.00 97.19 83 HIS A C 1
ATOM 635 O O . HIS A 1 83 ? 4.360 -2.303 -11.066 1.00 97.19 83 HIS A O 1
ATOM 641 N N . LYS A 1 84 ? 3.829 -2.121 -13.244 1.00 96.69 84 LYS A N 1
ATOM 642 C CA . LYS A 1 84 ? 4.642 -3.269 -13.687 1.00 96.69 84 LYS A CA 1
ATOM 643 C C . LYS A 1 84 ? 6.118 -3.111 -13.325 1.00 96.69 84 LYS A C 1
ATOM 645 O O . LYS A 1 84 ? 6.768 -4.080 -12.940 1.00 96.69 84 LYS A O 1
ATOM 650 N N . THR A 1 85 ? 6.647 -1.895 -13.440 1.00 96.56 85 THR A N 1
ATOM 651 C CA . THR A 1 85 ? 8.048 -1.603 -13.110 1.00 96.56 85 THR A CA 1
ATOM 652 C C . THR A 1 85 ? 8.305 -1.752 -11.609 1.00 96.56 85 THR A C 1
ATOM 654 O O . THR A 1 85 ? 9.292 -2.373 -11.225 1.00 96.56 85 THR A O 1
ATOM 657 N N . LEU A 1 86 ? 7.403 -1.261 -10.753 1.00 97.50 86 LEU A N 1
ATOM 658 C CA . LEU A 1 86 ? 7.522 -1.382 -9.297 1.00 97.50 86 LEU A CA 1
ATOM 659 C C . LEU A 1 86 ? 7.416 -2.838 -8.819 1.00 97.50 86 LEU A C 1
ATOM 661 O O . LEU A 1 86 ? 8.173 -3.234 -7.934 1.00 97.50 86 LEU A O 1
ATOM 665 N N . LEU A 1 87 ? 6.538 -3.650 -9.417 1.00 97.50 87 LEU A N 1
ATOM 666 C CA . LEU A 1 87 ? 6.481 -5.091 -9.130 1.00 97.50 87 LEU A CA 1
ATOM 667 C C . LEU A 1 87 ? 7.767 -5.811 -9.547 1.00 97.50 87 LEU A C 1
ATOM 669 O O . LEU A 1 87 ? 8.240 -6.707 -8.854 1.00 97.50 87 LEU A O 1
ATOM 673 N N . LEU A 1 88 ? 8.374 -5.400 -10.660 1.00 96.31 88 LEU A N 1
ATOM 674 C CA . LEU A 1 88 ? 9.649 -5.960 -11.088 1.00 96.31 88 LEU A CA 1
ATOM 675 C C . LEU A 1 88 ? 10.796 -5.568 -10.143 1.00 96.31 88 LEU A C 1
ATOM 677 O O . LEU A 1 88 ? 11.661 -6.398 -9.870 1.00 96.31 88 LEU A O 1
ATOM 681 N N . CYS A 1 89 ? 10.792 -4.341 -9.613 1.00 96.12 89 CYS A N 1
ATOM 682 C CA . CYS A 1 89 ? 11.713 -3.921 -8.555 1.00 96.12 89 CYS A CA 1
ATOM 683 C C . CYS A 1 89 ? 11.595 -4.819 -7.312 1.00 96.12 89 CYS A C 1
ATOM 685 O O . CYS A 1 89 ? 12.617 -5.271 -6.794 1.00 96.12 89 CYS A O 1
ATOM 687 N N . ASP A 1 90 ? 10.367 -5.116 -6.873 1.00 96.88 90 ASP A N 1
ATOM 688 C CA . ASP A 1 90 ? 10.088 -6.027 -5.755 1.00 96.88 90 ASP A CA 1
ATOM 689 C C . ASP A 1 90 ? 10.614 -7.447 -6.023 1.00 96.88 90 ASP A C 1
ATOM 691 O O . ASP A 1 90 ? 11.442 -7.951 -5.263 1.00 96.88 90 ASP A O 1
ATOM 695 N N . ALA A 1 91 ? 10.248 -8.038 -7.166 1.00 95.75 91 ALA A N 1
ATOM 696 C CA . ALA A 1 91 ? 10.674 -9.383 -7.565 1.00 95.75 91 ALA A CA 1
ATOM 697 C C . ALA A 1 91 ? 12.199 -9.522 -7.731 1.00 95.75 91 ALA A C 1
ATOM 699 O O . ALA A 1 91 ? 12.756 -10.618 -7.639 1.00 95.75 91 ALA A O 1
ATOM 700 N N . LYS A 1 92 ? 12.897 -8.416 -8.009 1.00 95.12 92 LYS A N 1
ATOM 701 C CA . LYS A 1 92 ? 14.360 -8.376 -8.140 1.00 95.12 92 LYS A CA 1
ATOM 702 C C . LYS A 1 92 ? 15.069 -7.883 -6.880 1.00 95.12 92 LYS A C 1
ATOM 704 O O . LYS A 1 92 ? 16.283 -7.697 -6.928 1.00 95.12 92 LYS A O 1
ATOM 709 N N . MET A 1 93 ? 14.341 -7.671 -5.782 1.00 94.69 93 MET A N 1
ATOM 710 C CA . MET A 1 93 ? 14.845 -7.121 -4.516 1.00 94.69 93 MET A CA 1
ATOM 711 C C . MET A 1 93 ? 15.600 -5.788 -4.676 1.00 94.69 93 MET A C 1
ATOM 713 O O . MET A 1 93 ? 16.417 -5.409 -3.837 1.00 94.69 93 MET A O 1
ATOM 717 N N . ALA A 1 94 ? 15.327 -5.060 -5.759 1.00 94.75 94 ALA A N 1
ATOM 718 C CA . ALA A 1 94 ? 15.866 -3.739 -6.042 1.00 94.75 94 ALA A CA 1
ATOM 719 C C . ALA A 1 94 ? 14.829 -2.707 -5.594 1.00 94.75 94 ALA A C 1
ATOM 721 O O . ALA A 1 94 ? 14.155 -2.087 -6.417 1.00 94.75 94 ALA A O 1
ATOM 722 N N . TYR A 1 95 ? 14.634 -2.619 -4.277 1.00 95.00 95 TYR A N 1
ATOM 723 C CA . TYR A 1 95 ? 13.461 -1.964 -3.716 1.00 95.00 95 TYR A CA 1
ATOM 724 C C . TYR A 1 95 ? 13.371 -0.482 -4.102 1.00 95.00 95 TYR A C 1
ATOM 726 O O . TYR A 1 95 ? 14.356 0.252 -3.971 1.00 95.00 95 TYR A O 1
ATOM 734 N N . PRO A 1 96 ? 12.187 -0.025 -4.550 1.00 94.69 96 PRO A N 1
ATOM 735 C CA . PRO A 1 96 ? 11.968 1.378 -4.856 1.00 94.69 96 PRO A CA 1
ATOM 736 C C . PRO A 1 96 ? 12.062 2.225 -3.582 1.00 94.69 96 PRO A C 1
ATOM 738 O O . PRO A 1 96 ? 11.931 1.729 -2.460 1.00 94.69 96 PRO A O 1
ATOM 741 N N . SER A 1 97 ? 12.247 3.536 -3.741 1.00 95.62 97 SER A N 1
ATOM 742 C CA . SER A 1 97 ? 12.209 4.436 -2.594 1.00 95.62 97 SER A CA 1
ATOM 743 C C . SER A 1 97 ? 10.809 4.443 -1.962 1.00 95.62 97 SER A C 1
ATOM 745 O O . SER A 1 97 ? 9.779 4.294 -2.627 1.00 95.62 97 SER A O 1
ATOM 747 N N . THR A 1 98 ? 10.745 4.691 -0.653 1.00 95.56 98 THR A N 1
ATOM 748 C CA . THR A 1 98 ? 9.448 4.865 0.020 1.00 95.56 98 THR A CA 1
ATOM 749 C C . THR A 1 98 ? 8.651 6.048 -0.539 1.00 95.56 98 THR A C 1
ATOM 751 O O . THR A 1 98 ? 7.418 6.057 -0.470 1.00 95.56 98 THR A O 1
ATOM 754 N N . PHE A 1 99 ? 9.344 7.049 -1.094 1.00 94.50 99 PHE A N 1
ATOM 755 C CA . PHE A 1 99 ? 8.747 8.185 -1.787 1.00 94.50 99 PHE A CA 1
ATOM 756 C C . PHE A 1 99 ? 8.054 7.745 -3.080 1.00 94.50 99 PHE A C 1
ATOM 758 O O . PHE A 1 99 ? 6.887 8.091 -3.272 1.00 94.50 99 PHE A O 1
ATOM 765 N N . ALA A 1 100 ? 8.726 6.941 -3.909 1.00 96.19 100 ALA A N 1
ATOM 766 C CA . ALA A 1 100 ? 8.174 6.409 -5.148 1.00 96.19 100 ALA A CA 1
ATOM 767 C C . ALA A 1 100 ? 6.858 5.664 -4.889 1.00 96.19 100 ALA A C 1
ATOM 769 O O . ALA A 1 100 ? 5.817 6.013 -5.437 1.00 96.19 100 ALA A O 1
ATOM 770 N N . VAL A 1 101 ? 6.839 4.706 -3.963 1.00 97.19 101 VAL A N 1
ATOM 771 C CA . VAL A 1 101 ? 5.611 3.923 -3.744 1.00 97.19 101 VAL A CA 1
ATOM 772 C C . VAL A 1 101 ? 4.489 4.745 -3.107 1.00 97.19 101 VAL A C 1
ATOM 774 O O . VAL A 1 101 ? 3.324 4.594 -3.470 1.00 97.19 101 VAL A O 1
ATOM 777 N N . SER A 1 102 ? 4.819 5.677 -2.208 1.00 96.19 102 SER A N 1
ATOM 778 C CA . SER A 1 102 ? 3.814 6.580 -1.625 1.00 96.19 102 SER A CA 1
ATOM 779 C C . SER A 1 102 ? 3.182 7.502 -2.673 1.00 96.19 102 SER A C 1
ATOM 781 O O . SER A 1 102 ? 1.986 7.785 -2.595 1.00 96.19 102 SER A O 1
ATOM 783 N N . SER A 1 103 ? 3.979 7.973 -3.636 1.00 96.62 103 SER A N 1
ATOM 784 C CA . SER A 1 103 ? 3.523 8.831 -4.734 1.00 96.62 103 SER A CA 1
ATOM 785 C C . SER A 1 103 ? 2.715 8.038 -5.759 1.00 96.62 103 SER A C 1
ATOM 787 O O . SER A 1 103 ? 1.669 8.508 -6.196 1.00 96.62 103 SER A O 1
ATOM 789 N N . PHE A 1 104 ? 3.134 6.805 -6.056 1.00 97.94 104 PHE A N 1
ATOM 790 C CA . PHE A 1 104 ? 2.391 5.880 -6.905 1.00 97.94 104 PHE A CA 1
ATOM 791 C C . PHE A 1 104 ? 0.983 5.608 -6.364 1.00 97.94 104 PHE A C 1
ATOM 793 O O . PHE A 1 104 ? 0.000 5.852 -7.061 1.00 97.94 104 PHE A O 1
ATOM 800 N N . ILE A 1 105 ? 0.866 5.205 -5.094 1.00 97.69 105 ILE A N 1
ATOM 801 C CA . ILE A 1 105 ? -0.436 4.938 -4.459 1.00 97.69 105 ILE A CA 1
ATOM 802 C C . ILE A 1 105 ? -1.303 6.207 -4.426 1.00 97.69 105 ILE A C 1
ATOM 804 O O . ILE A 1 105 ? -2.497 6.151 -4.708 1.00 97.69 105 ILE A O 1
ATOM 808 N N . ALA A 1 106 ? -0.711 7.371 -4.135 1.00 96.62 106 ALA A N 1
ATOM 809 C CA . ALA A 1 106 ? -1.440 8.640 -4.152 1.00 96.62 106 ALA A CA 1
ATOM 810 C C . ALA A 1 106 ? -2.001 8.977 -5.543 1.00 96.62 106 ALA A C 1
ATOM 812 O O . ALA A 1 106 ? -3.131 9.449 -5.652 1.00 96.62 106 ALA A O 1
ATOM 813 N N . ALA A 1 107 ? -1.222 8.734 -6.597 1.00 96.88 107 ALA A N 1
ATOM 814 C CA . ALA A 1 107 ? -1.662 8.955 -7.966 1.00 96.88 107 ALA A CA 1
ATOM 815 C C . ALA A 1 107 ? -2.762 7.971 -8.385 1.00 96.88 107 ALA A C 1
ATOM 817 O O . ALA A 1 107 ? -3.708 8.401 -9.036 1.00 96.88 107 ALA A O 1
ATOM 818 N N . CYS A 1 108 ? -2.681 6.701 -7.964 1.00 97.31 108 CYS A N 1
ATOM 819 C CA . CYS A 1 108 ? -3.734 5.707 -8.206 1.00 97.31 108 CYS A CA 1
ATOM 820 C C . CYS A 1 108 ? -5.081 6.184 -7.665 1.00 97.31 108 CYS A C 1
ATOM 822 O O . CYS A 1 108 ? -6.076 6.177 -8.386 1.00 97.31 108 CYS A O 1
ATOM 824 N N . ILE A 1 109 ? -5.089 6.669 -6.421 1.00 96.44 109 ILE A N 1
ATOM 825 C CA . ILE A 1 109 ? -6.286 7.214 -5.775 1.00 96.44 109 ILE A CA 1
ATOM 826 C C . ILE A 1 109 ? -6.782 8.462 -6.512 1.00 96.44 109 ILE A C 1
ATOM 828 O O . ILE A 1 109 ? -7.958 8.556 -6.834 1.00 96.44 109 ILE A O 1
ATOM 832 N N . LYS A 1 110 ? -5.888 9.406 -6.836 1.00 95.25 110 LYS A N 1
ATOM 833 C CA . LYS A 1 110 ? -6.255 10.660 -7.519 1.00 95.25 110 LYS A CA 1
ATOM 834 C C . LYS A 1 110 ? -6.851 10.441 -8.918 1.00 95.25 110 LYS A C 1
ATOM 836 O O . LYS A 1 110 ? -7.579 11.299 -9.400 1.00 95.25 110 LYS A O 1
ATOM 841 N N . GLN A 1 111 ? -6.485 9.352 -9.589 1.00 94.25 111 GLN A N 1
ATOM 842 C CA . GLN A 1 111 ? -6.925 9.045 -10.951 1.00 94.25 111 GLN A CA 1
ATOM 843 C C . GLN A 1 111 ? -8.067 8.017 -11.007 1.00 94.25 111 GLN A C 1
ATOM 845 O O . GLN A 1 111 ? -8.315 7.462 -12.079 1.00 94.25 111 GLN A O 1
ATOM 850 N N . ASP A 1 112 ? -8.730 7.727 -9.883 1.00 93.56 112 ASP A N 1
ATOM 851 C CA . ASP A 1 112 ? -9.784 6.707 -9.787 1.00 93.56 112 ASP A CA 1
ATOM 852 C C . ASP A 1 112 ? -9.320 5.351 -10.344 1.00 93.56 112 ASP A C 1
ATOM 854 O O . ASP A 1 112 ? -9.921 4.751 -11.237 1.00 93.56 112 ASP A O 1
ATOM 858 N N . THR A 1 113 ? -8.152 4.919 -9.868 1.00 95.25 113 THR A N 1
ATOM 859 C CA . THR A 1 113 ? -7.516 3.630 -10.184 1.00 95.25 113 THR A CA 1
ATOM 860 C C . THR A 1 113 ? -6.963 2.972 -8.917 1.00 95.25 113 THR A C 1
ATOM 862 O O . THR A 1 113 ? -5.922 2.313 -8.950 1.00 95.25 113 THR A O 1
ATOM 865 N N . ALA A 1 114 ? -7.643 3.161 -7.780 1.00 96.88 114 ALA A N 1
ATOM 866 C CA . ALA A 1 114 ? -7.241 2.613 -6.482 1.00 96.88 114 ALA A CA 1
ATOM 867 C C . ALA A 1 114 ? -7.089 1.080 -6.500 1.00 96.88 114 ALA A C 1
ATOM 869 O O . ALA A 1 114 ? -6.198 0.558 -5.828 1.00 96.88 114 ALA A O 1
ATOM 870 N N . ASP A 1 115 ? -7.849 0.379 -7.345 1.00 96.94 115 ASP A N 1
ATOM 871 C CA . ASP A 1 115 ? -7.707 -1.066 -7.571 1.00 96.94 115 ASP A CA 1
ATOM 872 C C . ASP A 1 115 ? -6.298 -1.446 -8.033 1.00 96.94 115 ASP A C 1
ATOM 874 O O . ASP A 1 115 ? -5.754 -2.460 -7.612 1.00 96.94 115 ASP A O 1
ATOM 878 N N . THR A 1 116 ? -5.646 -0.599 -8.838 1.00 97.25 116 THR A N 1
ATOM 879 C CA . THR A 1 116 ? -4.261 -0.839 -9.277 1.00 97.25 116 THR A CA 1
ATOM 880 C C . THR A 1 116 ? -3.285 -0.772 -8.101 1.00 97.25 116 THR A C 1
ATOM 882 O O . THR A 1 116 ? -2.329 -1.544 -8.036 1.00 97.25 116 THR A O 1
ATOM 885 N N . ALA A 1 117 ? -3.518 0.136 -7.148 1.00 97.69 117 ALA A N 1
ATOM 886 C CA . ALA A 1 117 ? -2.711 0.215 -5.932 1.00 97.69 117 ALA A CA 1
ATOM 887 C C . ALA A 1 117 ? -2.961 -0.983 -5.008 1.00 97.69 117 ALA A C 1
ATOM 889 O O . ALA A 1 117 ? -2.017 -1.486 -4.399 1.00 97.69 117 ALA A O 1
ATOM 890 N N . LEU A 1 118 ? -4.206 -1.451 -4.916 1.00 98.25 118 LEU A N 1
ATOM 891 C CA . LEU A 1 118 ? -4.546 -2.647 -4.152 1.00 98.25 118 LEU A CA 1
ATOM 892 C C . LEU A 1 118 ? -3.904 -3.895 -4.766 1.00 98.25 118 LEU A C 1
ATOM 894 O O . LEU A 1 118 ? -3.246 -4.655 -4.060 1.00 98.25 118 LEU A O 1
ATOM 898 N N . GLU A 1 119 ? -3.993 -4.054 -6.085 1.00 98.31 119 GLU A N 1
ATOM 899 C CA . GLU A 1 119 ? -3.373 -5.161 -6.815 1.00 98.31 119 GLU A CA 1
ATOM 900 C C . GLU A 1 119 ? -1.849 -5.178 -6.657 1.00 98.31 119 GLU A C 1
ATOM 902 O O . GLU A 1 119 ? -1.242 -6.235 -6.459 1.00 98.31 119 GLU A O 1
ATOM 907 N N . PHE A 1 120 ? -1.223 -3.999 -6.640 1.00 98.25 120 PHE A N 1
ATOM 908 C CA . PHE A 1 120 ? 0.189 -3.873 -6.299 1.00 98.25 120 PHE A CA 1
ATOM 909 C C . PHE A 1 120 ? 0.490 -4.431 -4.900 1.00 98.25 120 PHE A C 1
ATOM 911 O O . PHE A 1 120 ? 1.440 -5.197 -4.735 1.00 98.25 120 PHE A O 1
ATOM 918 N N . LEU A 1 121 ? -0.314 -4.078 -3.889 1.00 97.81 121 LEU A N 1
ATOM 919 C CA . LEU A 1 121 ? -0.136 -4.573 -2.520 1.00 97.81 121 LEU A CA 1
ATOM 920 C C . LEU A 1 121 ? -0.413 -6.074 -2.397 1.00 97.81 121 LEU A C 1
ATOM 922 O O . LEU A 1 121 ? 0.273 -6.738 -1.618 1.00 97.81 121 LEU A O 1
ATOM 926 N N . ARG A 1 122 ? -1.356 -6.623 -3.171 1.00 98.00 122 ARG A N 1
ATOM 927 C CA . ARG A 1 122 ? -1.623 -8.068 -3.258 1.00 98.00 122 ARG A CA 1
ATOM 928 C C . ARG A 1 122 ? -0.436 -8.816 -3.853 1.00 98.00 122 ARG A C 1
ATOM 930 O O . ARG A 1 122 ? 0.016 -9.801 -3.269 1.00 98.00 122 ARG A O 1
ATOM 937 N N . THR A 1 123 ? 0.137 -8.295 -4.933 1.00 98.00 123 THR A N 1
ATOM 938 C CA . THR A 1 123 ? 1.189 -8.981 -5.695 1.00 98.00 123 THR A CA 1
ATOM 939 C C . THR A 1 123 ? 2.582 -8.840 -5.076 1.00 98.00 123 THR A C 1
ATOM 941 O O . THR A 1 123 ? 3.310 -9.821 -4.993 1.00 98.00 123 THR A O 1
ATOM 944 N N . ALA A 1 124 ? 2.971 -7.652 -4.608 1.00 97.19 124 ALA A N 1
ATOM 945 C CA . ALA A 1 124 ? 4.338 -7.399 -4.145 1.00 97.19 124 ALA A CA 1
ATOM 946 C C . ALA A 1 124 ? 4.688 -8.176 -2.862 1.00 97.19 124 ALA A C 1
ATOM 948 O O . ALA A 1 124 ? 4.033 -8.017 -1.835 1.00 97.19 124 ALA A O 1
ATOM 949 N N . GLU A 1 125 ? 5.735 -8.990 -2.867 1.00 96.31 125 GLU A N 1
ATOM 950 C CA . GLU A 1 125 ? 6.062 -9.901 -1.764 1.00 96.31 125 GLU A CA 1
ATOM 951 C C . GLU A 1 125 ? 6.767 -9.189 -0.601 1.00 96.31 125 GLU A C 1
ATOM 953 O O . GLU A 1 125 ? 6.554 -9.524 0.566 1.00 96.31 125 GLU A O 1
ATOM 958 N N . ASN A 1 126 ? 7.576 -8.166 -0.892 1.00 96.12 126 ASN A N 1
ATOM 959 C CA . ASN A 1 126 ? 8.527 -7.586 0.057 1.00 96.12 126 ASN A CA 1
ATOM 960 C C . ASN A 1 126 ? 8.139 -6.170 0.518 1.00 96.12 126 ASN A C 1
ATOM 962 O O . ASN A 1 126 ? 8.987 -5.400 0.985 1.00 96.12 126 ASN A O 1
ATOM 966 N N . VAL A 1 127 ? 6.844 -5.834 0.467 1.00 96.19 127 VAL A N 1
ATOM 967 C CA . VAL A 1 127 ? 6.304 -4.492 0.774 1.00 96.19 127 VAL A CA 1
ATOM 968 C C . VAL A 1 127 ? 6.741 -3.921 2.124 1.00 96.19 127 VAL A C 1
ATOM 970 O O . VAL A 1 127 ? 6.888 -2.706 2.251 1.00 96.19 127 VAL A O 1
ATOM 973 N N . ARG A 1 128 ? 7.025 -4.766 3.124 1.00 95.81 128 ARG A N 1
ATOM 974 C CA . ARG A 1 128 ? 7.508 -4.337 4.450 1.00 95.81 128 ARG A CA 1
ATOM 975 C C . ARG A 1 128 ? 8.794 -3.503 4.407 1.00 95.81 128 ARG A C 1
ATOM 977 O O . ARG A 1 128 ? 9.062 -2.762 5.346 1.00 95.81 128 ARG A O 1
ATOM 984 N N . HIS A 1 129 ? 9.595 -3.632 3.348 1.00 95.25 129 HIS A N 1
ATOM 985 C CA . HIS A 1 129 ? 10.884 -2.952 3.232 1.00 95.25 129 HIS A CA 1
ATOM 986 C C . HIS A 1 129 ? 10.774 -1.529 2.679 1.00 95.25 129 HIS A C 1
ATOM 988 O O . HIS A 1 129 ? 11.635 -0.700 2.964 1.00 95.25 129 HIS A O 1
ATOM 994 N N . TYR A 1 130 ? 9.739 -1.236 1.889 1.00 95.38 130 TYR A N 1
ATOM 995 C CA . TYR A 1 130 ? 9.692 0.003 1.109 1.00 95.38 130 TYR A CA 1
ATOM 996 C C . TYR A 1 130 ? 8.306 0.662 1.030 1.00 95.38 130 TYR A C 1
ATOM 998 O O . TYR A 1 130 ? 8.192 1.784 0.534 1.00 95.38 130 TYR A O 1
ATOM 1006 N N . VAL A 1 131 ? 7.244 0.036 1.545 1.00 96.50 131 VAL A N 1
ATOM 1007 C CA . VAL A 1 131 ? 5.912 0.649 1.633 1.00 96.50 131 VAL A CA 1
ATOM 1008 C C . VAL A 1 131 ? 5.698 1.219 3.029 1.00 96.50 131 VAL A C 1
ATOM 1010 O O . VAL A 1 131 ? 5.761 0.513 4.034 1.00 96.50 131 VAL A O 1
ATOM 1013 N N . LYS A 1 132 ? 5.417 2.523 3.114 1.00 94.81 132 LYS A N 1
ATOM 1014 C CA . LYS A 1 132 ? 5.087 3.163 4.393 1.00 94.81 132 LYS A CA 1
ATOM 1015 C C . LYS A 1 132 ? 3.697 2.738 4.856 1.00 94.81 132 LYS A C 1
ATOM 1017 O O . LYS A 1 132 ? 2.754 2.749 4.075 1.00 94.81 132 LYS A O 1
ATOM 1022 N N . ASN A 1 133 ? 3.550 2.540 6.165 1.00 93.94 133 ASN A N 1
ATOM 1023 C CA . ASN A 1 133 ? 2.259 2.352 6.841 1.00 93.94 133 ASN A CA 1
ATOM 1024 C C . ASN A 1 133 ? 1.196 3.374 6.406 1.00 93.94 133 ASN A C 1
ATOM 1026 O O . ASN A 1 133 ? 0.056 3.021 6.135 1.00 93.94 133 ASN A O 1
ATOM 1030 N N . ARG A 1 134 ? 1.591 4.648 6.267 1.00 94.69 134 ARG A N 1
ATOM 1031 C CA . ARG A 1 134 ? 0.699 5.725 5.810 1.00 94.69 134 ARG A CA 1
ATOM 1032 C C . ARG A 1 134 ? 0.061 5.436 4.445 1.00 94.69 134 ARG A C 1
ATOM 1034 O O . ARG A 1 134 ? -1.034 5.917 4.197 1.00 94.69 134 ARG A O 1
ATOM 1041 N N . SER A 1 135 ? 0.734 4.699 3.565 1.00 96.94 135 SER A N 1
ATOM 1042 C CA . SER A 1 135 ? 0.193 4.355 2.250 1.00 96.94 135 SER A CA 1
ATOM 1043 C C . SER A 1 135 ? -0.914 3.307 2.344 1.00 96.94 135 SER A C 1
ATOM 1045 O O . SER A 1 135 ? -1.911 3.449 1.646 1.00 96.94 135 SER A O 1
ATOM 1047 N N . PHE A 1 136 ? -0.781 2.324 3.245 1.00 97.81 136 PHE A N 1
ATOM 1048 C CA . PHE A 1 136 ? -1.858 1.379 3.560 1.00 97.81 136 PHE A CA 1
ATOM 1049 C C . PHE A 1 136 ? -3.063 2.106 4.158 1.00 97.81 136 PHE A C 1
ATOM 1051 O O . PHE A 1 136 ? -4.170 1.948 3.662 1.00 97.81 136 PHE A O 1
ATOM 1058 N N . VAL A 1 137 ? -2.830 2.972 5.155 1.00 97.06 137 VAL A N 1
ATOM 1059 C CA . VAL A 1 137 ? -3.894 3.780 5.779 1.00 97.06 137 VAL A CA 1
ATOM 1060 C C . VAL A 1 137 ? -4.614 4.635 4.740 1.00 97.06 137 VAL A C 1
ATOM 1062 O O . VAL A 1 137 ? -5.831 4.613 4.686 1.00 97.06 137 VAL A O 1
ATOM 1065 N N . ARG A 1 138 ? -3.882 5.328 3.860 1.00 97.31 138 ARG A N 1
ATOM 1066 C CA . ARG A 1 138 ? -4.487 6.162 2.812 1.00 97.31 138 ARG A CA 1
ATOM 1067 C C . ARG A 1 138 ? -5.380 5.354 1.863 1.00 97.31 138 ARG A C 1
ATOM 1069 O O . ARG A 1 138 ? -6.411 5.856 1.431 1.00 97.31 138 ARG A O 1
ATOM 1076 N N . LEU A 1 139 ? -4.963 4.142 1.497 1.00 97.75 139 LEU A N 1
ATOM 1077 C CA . LEU A 1 139 ? -5.764 3.278 0.633 1.00 97.75 139 LEU A CA 1
ATOM 1078 C C . LEU A 1 139 ? 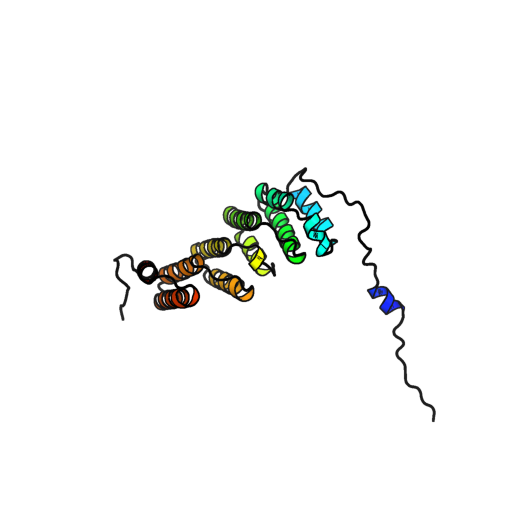-6.999 2.746 1.374 1.00 97.75 139 LEU A C 1
ATOM 1080 O O . LEU A 1 139 ? -8.087 2.754 0.814 1.00 97.75 139 LEU A O 1
ATOM 1084 N N . ALA A 1 140 ? -6.853 2.369 2.645 1.00 98.00 140 ALA A N 1
ATOM 1085 C CA . ALA A 1 140 ? -7.969 1.945 3.483 1.00 98.00 140 ALA A CA 1
ATOM 1086 C C . ALA A 1 140 ? -8.978 3.083 3.726 1.00 98.00 140 ALA A C 1
ATOM 1088 O O . ALA A 1 140 ? -10.177 2.868 3.612 1.00 98.00 140 ALA A O 1
ATOM 1089 N N . GLU A 1 141 ? -8.517 4.311 3.978 1.00 97.50 141 GLU A N 1
ATOM 1090 C CA . GLU A 1 141 ? -9.368 5.506 4.079 1.00 97.50 141 GLU A CA 1
ATOM 1091 C C . GLU A 1 141 ? -10.169 5.746 2.793 1.00 97.50 141 GLU A C 1
ATOM 1093 O O . GLU A 1 141 ? -11.342 6.111 2.867 1.00 97.50 141 GLU A O 1
ATOM 1098 N N . TYR A 1 142 ? -9.559 5.513 1.624 1.00 97.88 142 TYR A N 1
ATOM 1099 C CA . TYR A 1 142 ? -10.255 5.610 0.343 1.00 97.88 142 TYR A CA 1
ATOM 1100 C C . TYR A 1 142 ? -11.404 4.595 0.256 1.00 97.88 142 TYR A C 1
ATOM 1102 O O . TYR A 1 142 ? -12.544 5.011 0.070 1.00 97.88 142 TYR A O 1
ATOM 1110 N N . TYR A 1 143 ? -11.154 3.300 0.465 1.00 98.19 143 TYR A N 1
ATOM 1111 C CA . TYR A 1 143 ? -12.221 2.286 0.402 1.00 98.19 143 TYR A CA 1
ATOM 1112 C C . TYR A 1 143 ? -13.275 2.449 1.507 1.00 98.19 143 TYR A C 1
ATOM 1114 O O . TYR A 1 143 ? -14.468 2.372 1.229 1.00 98.19 143 TYR A O 1
ATOM 1122 N N . ALA A 1 144 ? -12.875 2.828 2.724 1.00 97.25 144 ALA A N 1
ATOM 1123 C CA . ALA A 1 144 ? -13.809 3.150 3.804 1.00 97.25 144 ALA A CA 1
ATOM 1124 C C . ALA A 1 144 ? -14.725 4.342 3.469 1.00 97.25 144 ALA A C 1
ATOM 1126 O O . ALA A 1 144 ? -15.862 4.407 3.942 1.00 97.25 144 ALA A O 1
ATOM 1127 N N . SER A 1 145 ? -14.244 5.306 2.674 1.00 95.88 145 SER A N 1
ATOM 1128 C CA . SER A 1 145 ? -15.066 6.427 2.199 1.00 95.88 145 SER A CA 1
ATOM 1129 C C . SER A 1 145 ? -16.097 6.012 1.147 1.00 95.88 145 SER A C 1
ATOM 1131 O O . SER A 1 145 ? -17.113 6.686 1.024 1.00 95.88 145 SER A O 1
ATOM 1133 N N . GLN A 1 146 ? -15.862 4.884 0.470 1.00 96.00 146 GLN A N 1
ATOM 1134 C CA . GLN A 1 146 ? -16.778 4.241 -0.477 1.00 96.00 146 GLN A CA 1
ATOM 1135 C C . GLN A 1 146 ? -17.641 3.151 0.177 1.00 96.00 146 GLN A C 1
ATOM 1137 O O . GLN A 1 146 ? -18.289 2.384 -0.526 1.00 96.00 146 GLN A O 1
ATOM 1142 N N . GLU A 1 147 ? -17.622 3.056 1.511 1.00 95.56 147 GLU A N 1
ATOM 1143 C CA . GLU A 1 147 ? -18.349 2.044 2.291 1.00 95.56 147 GLU A CA 1
ATOM 1144 C C . GLU A 1 147 ? -17.922 0.587 2.015 1.00 95.56 147 GLU A C 1
ATOM 1146 O O . GLU A 1 147 ? -18.563 -0.347 2.491 1.00 95.56 147 GLU A O 1
ATOM 1151 N N . ASP A 1 148 ? -16.786 0.377 1.345 1.00 97.19 148 ASP A N 1
ATO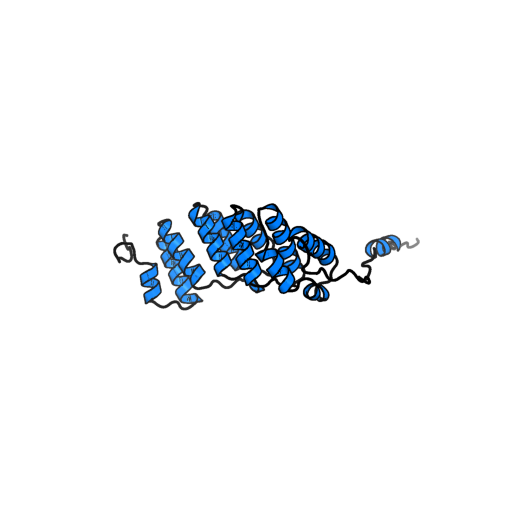M 1152 C CA . ASP A 1 148 ? -16.219 -0.944 1.066 1.00 97.19 148 ASP A CA 1
ATOM 1153 C C . ASP A 1 148 ? -15.327 -1.406 2.227 1.00 97.19 148 ASP A C 1
ATOM 1155 O O . ASP A 1 148 ? -14.113 -1.185 2.252 1.00 97.19 148 ASP A O 1
ATOM 1159 N N . GLN A 1 149 ? -15.959 -2.003 3.238 1.00 95.75 149 GLN A N 1
ATOM 1160 C CA . GLN A 1 149 ? -15.268 -2.505 4.429 1.00 95.75 149 GLN A CA 1
ATOM 1161 C C . GLN A 1 149 ? -14.536 -3.827 4.184 1.00 95.75 149 GLN A C 1
ATOM 1163 O O . GLN A 1 149 ? -13.494 -4.050 4.796 1.00 95.75 149 GLN A O 1
ATOM 1168 N N . ASP A 1 150 ? -15.011 -4.649 3.247 1.00 97.44 150 ASP A N 1
ATOM 1169 C CA . ASP A 1 150 ? -14.362 -5.916 2.899 1.00 97.44 150 ASP A CA 1
ATOM 1170 C C . ASP A 1 150 ? -12.938 -5.660 2.381 1.00 97.44 150 ASP A C 1
ATOM 1172 O O . ASP A 1 150 ? -11.976 -6.311 2.801 1.00 97.44 150 ASP A O 1
ATOM 1176 N N . THR A 1 151 ? -12.770 -4.638 1.537 1.00 98.12 151 THR A N 1
ATOM 1177 C CA . THR A 1 151 ? -11.447 -4.228 1.053 1.00 98.12 151 THR A CA 1
ATOM 1178 C C . THR A 1 151 ? -10.588 -3.590 2.154 1.00 98.12 151 THR A C 1
ATOM 1180 O O . THR A 1 151 ? -9.364 -3.755 2.168 1.00 98.12 151 THR A O 1
ATOM 1183 N N . VAL A 1 152 ? -11.187 -2.873 3.112 1.00 97.88 152 VAL A N 1
ATOM 1184 C CA . VAL A 1 152 ? -10.452 -2.332 4.273 1.00 97.88 152 VAL A CA 1
ATOM 1185 C C . VAL A 1 152 ? -9.858 -3.464 5.111 1.00 97.88 152 VAL A C 1
ATOM 1187 O O . VAL A 1 152 ? -8.669 -3.415 5.450 1.00 97.88 152 VAL A O 1
ATOM 1190 N N . ASP A 1 153 ? -10.651 -4.495 5.394 1.00 96.94 153 ASP A N 1
ATOM 1191 C CA . ASP A 1 153 ? -10.216 -5.670 6.146 1.00 96.94 153 ASP A CA 1
ATOM 1192 C C . ASP A 1 153 ? -9.139 -6.449 5.382 1.00 96.94 153 ASP A C 1
ATOM 1194 O O . ASP A 1 153 ? -8.126 -6.852 5.964 1.00 96.94 153 ASP A O 1
ATOM 1198 N N . GLU A 1 154 ? -9.275 -6.566 4.059 1.00 98.06 154 GLU A N 1
ATOM 1199 C CA . GLU A 1 154 ? -8.242 -7.153 3.207 1.00 98.06 154 GLU A CA 1
ATOM 1200 C C . GLU A 1 154 ? -6.907 -6.399 3.316 1.00 98.06 154 GLU A C 1
ATOM 1202 O O . GLU A 1 154 ? -5.850 -7.018 3.459 1.00 98.06 154 GLU A O 1
ATOM 1207 N N . ILE A 1 155 ? -6.918 -5.063 3.295 1.00 98.12 155 ILE A N 1
ATOM 1208 C CA . ILE A 1 155 ? -5.693 -4.256 3.414 1.00 98.12 155 ILE A CA 1
ATOM 1209 C C . ILE A 1 155 ? -4.990 -4.523 4.753 1.00 98.12 155 ILE A C 1
ATOM 1211 O O . ILE A 1 155 ? -3.758 -4.655 4.791 1.00 98.12 155 ILE A O 1
ATOM 1215 N N . VAL A 1 156 ? -5.748 -4.639 5.847 1.00 96.38 156 VAL A N 1
ATOM 1216 C CA . VAL A 1 156 ? -5.204 -4.997 7.167 1.00 96.38 156 VAL A CA 1
ATOM 1217 C C . VAL A 1 156 ? -4.633 -6.419 7.144 1.00 96.38 156 VAL A C 1
ATOM 1219 O O . VAL A 1 156 ? -3.512 -6.639 7.614 1.00 96.38 156 VAL A O 1
ATOM 1222 N N . GLN A 1 157 ? -5.333 -7.369 6.522 1.00 97.31 157 GLN A N 1
ATOM 1223 C CA . GLN A 1 157 ? -4.869 -8.748 6.373 1.00 97.31 157 GLN A CA 1
ATOM 1224 C C . GLN A 1 157 ? -3.584 -8.846 5.535 1.00 97.31 157 GLN A C 1
ATOM 1226 O O . GLN A 1 157 ? -2.681 -9.624 5.864 1.00 97.31 157 GLN A O 1
ATOM 1231 N N . ILE A 1 158 ? -3.449 -8.037 4.479 1.00 97.69 158 ILE A N 1
ATOM 1232 C CA . ILE A 1 158 ? -2.224 -7.939 3.675 1.00 97.69 158 ILE A CA 1
ATOM 1233 C C . ILE A 1 158 ? -1.067 -7.451 4.548 1.00 97.69 158 ILE A C 1
ATOM 1235 O O . ILE A 1 158 ? 0.018 -8.036 4.496 1.00 97.69 158 ILE A O 1
ATOM 1239 N N . MET A 1 159 ? -1.278 -6.422 5.377 1.00 97.00 159 MET A N 1
ATOM 1240 C CA . MET A 1 159 ? -0.242 -5.943 6.297 1.00 97.00 159 MET A CA 1
ATOM 1241 C C . MET A 1 159 ? 0.222 -7.045 7.251 1.00 97.00 159 MET A C 1
ATOM 1243 O O . MET A 1 159 ? 1.428 -7.259 7.381 1.00 97.00 159 MET A O 1
ATOM 1247 N N . GLN A 1 160 ? -0.707 -7.781 7.862 1.00 95.25 160 GLN A N 1
ATOM 1248 C CA . GLN A 1 160 ? -0.381 -8.888 8.766 1.00 95.25 160 GLN A CA 1
ATOM 1249 C C . GLN A 1 160 ? 0.375 -10.010 8.041 1.00 95.25 160 GLN A C 1
ATOM 1251 O O . GLN A 1 160 ? 1.470 -10.400 8.454 1.00 95.25 160 GLN A O 1
ATOM 1256 N N . THR A 1 161 ? -0.156 -10.474 6.906 1.00 97.06 161 THR A N 1
ATOM 1257 C CA . THR A 1 161 ? 0.419 -11.568 6.104 1.00 97.06 161 THR A CA 1
ATOM 1258 C C . THR A 1 161 ? 1.832 -11.231 5.629 1.00 97.06 161 THR A C 1
ATOM 1260 O O . THR A 1 161 ? 2.740 -12.060 5.703 1.00 97.06 161 THR A O 1
ATOM 1263 N N . LYS A 1 162 ? 2.054 -9.981 5.207 1.00 96.44 162 LYS A N 1
ATOM 1264 C CA . LYS A 1 162 ? 3.356 -9.490 4.727 1.00 96.44 162 LYS A CA 1
ATOM 1265 C C . LYS A 1 162 ? 4.244 -8.942 5.845 1.00 96.44 162 LYS A C 1
ATOM 1267 O O . LYS A 1 162 ? 5.314 -8.392 5.572 1.00 96.44 162 LYS A O 1
ATOM 1272 N N . ARG A 1 163 ? 3.838 -9.134 7.107 1.00 95.56 163 ARG A N 1
ATOM 1273 C CA . ARG A 1 163 ? 4.574 -8.743 8.318 1.00 95.56 163 ARG A CA 1
ATOM 1274 C C . ARG A 1 163 ? 4.963 -7.262 8.316 1.00 95.56 163 ARG A C 1
ATOM 1276 O O . ARG A 1 163 ? 6.077 -6.905 8.702 1.00 95.56 163 ARG A O 1
ATOM 1283 N N . VAL A 1 164 ? 4.061 -6.407 7.842 1.00 95.25 164 VAL A N 1
ATOM 1284 C CA . VAL A 1 164 ? 4.166 -4.953 7.961 1.00 95.25 164 VAL A CA 1
ATOM 1285 C C . VAL A 1 164 ? 3.708 -4.580 9.373 1.00 95.25 164 VAL A C 1
ATOM 1287 O O . VAL A 1 164 ? 2.551 -4.833 9.705 1.00 95.25 164 VAL A O 1
ATOM 1290 N N . PRO A 1 165 ? 4.569 -3.980 10.214 1.00 91.75 165 PRO A N 1
ATOM 1291 C CA . PRO A 1 165 ? 4.178 -3.604 11.568 1.00 91.75 165 PRO A CA 1
ATOM 1292 C C . PRO A 1 165 ? 3.015 -2.617 11.548 1.00 91.75 165 PRO A C 1
ATOM 1294 O O . PRO A 1 165 ? 3.065 -1.629 10.809 1.00 91.75 165 PRO A O 1
ATOM 1297 N N . VAL A 1 166 ? 1.994 -2.858 12.367 1.00 91.50 166 VAL A N 1
ATOM 1298 C CA . VAL A 1 166 ? 0.868 -1.936 12.527 1.00 91.50 166 VAL A CA 1
ATOM 1299 C C . VAL A 1 166 ? 1.342 -0.735 13.339 1.00 91.50 166 VAL A C 1
ATOM 1301 O O . VAL A 1 166 ? 1.886 -0.866 14.432 1.00 91.50 166 VAL A O 1
ATOM 1304 N N . THR A 1 167 ? 1.185 0.462 12.781 1.00 91.88 167 THR A N 1
ATOM 1305 C CA . THR A 1 167 ? 1.575 1.704 13.465 1.00 91.88 167 THR A CA 1
ATOM 1306 C C . THR A 1 167 ? 0.400 2.346 14.181 1.00 91.88 167 THR A C 1
ATOM 1308 O O . THR A 1 167 ? -0.757 2.098 13.845 1.00 91.88 167 THR A O 1
ATOM 1311 N N . TYR A 1 168 ? 0.709 3.282 15.081 1.00 90.50 168 TYR A N 1
ATOM 1312 C CA . TYR A 1 168 ? -0.268 4.165 15.718 1.00 90.50 168 TYR A CA 1
ATOM 1313 C C . TYR A 1 168 ? -1.326 4.706 14.744 1.00 90.50 168 TYR A C 1
ATOM 1315 O O . TYR A 1 168 ? -2.516 4.604 15.009 1.00 90.50 168 TYR A O 1
ATOM 1323 N N . LYS A 1 169 ? -0.911 5.199 13.569 1.00 91.12 169 LYS A N 1
ATOM 1324 C CA . LYS A 1 169 ? -1.843 5.754 12.573 1.00 91.12 169 LYS A CA 1
ATOM 1325 C C . LYS A 1 169 ? -2.852 4.733 12.056 1.00 91.12 169 LYS A C 1
ATOM 1327 O O . LYS A 1 169 ? -3.994 5.099 11.808 1.00 91.12 169 LYS A O 1
ATOM 1332 N N . MET A 1 170 ? -2.429 3.483 11.880 1.00 94.12 170 MET A N 1
ATOM 1333 C CA . MET A 1 170 ? -3.327 2.420 11.439 1.00 94.12 170 MET A CA 1
ATOM 1334 C C . MET A 1 170 ? -4.306 2.040 12.554 1.00 94.12 170 MET A C 1
ATOM 1336 O O . MET A 1 170 ? -5.491 1.890 12.285 1.00 94.12 170 MET A O 1
ATOM 1340 N N . TYR A 1 171 ? -3.852 1.982 13.808 1.00 93.38 171 TYR A N 1
ATOM 1341 C CA . TYR A 1 171 ? -4.748 1.775 14.949 1.00 93.38 171 TYR A CA 1
ATOM 1342 C C . TYR A 1 171 ? -5.784 2.891 15.094 1.00 93.38 171 TYR A C 1
ATOM 1344 O O . TYR A 1 171 ? -6.973 2.604 15.195 1.00 93.38 171 TYR A O 1
ATOM 1352 N N . THR A 1 172 ? -5.359 4.155 15.026 1.00 92.25 172 THR A N 1
ATOM 1353 C CA . THR A 1 172 ? -6.269 5.308 15.026 1.00 92.25 172 THR A CA 1
ATOM 1354 C C . THR A 1 172 ? -7.311 5.196 13.921 1.00 92.25 172 THR A C 1
ATOM 1356 O O . THR A 1 172 ? -8.498 5.357 14.188 1.00 92.25 172 THR A O 1
ATOM 1359 N N . PHE A 1 173 ? -6.884 4.878 12.695 1.00 94.56 173 PHE A N 1
ATOM 1360 C CA . PHE A 1 173 ? -7.802 4.675 11.580 1.00 94.56 173 PHE A CA 1
ATOM 1361 C C . PHE A 1 173 ? -8.815 3.558 11.871 1.00 94.56 173 PHE A C 1
ATOM 1363 O O . PHE A 1 173 ? -10.013 3.803 11.757 1.00 94.56 173 PHE A O 1
ATOM 1370 N N . ARG A 1 174 ? -8.366 2.371 12.305 1.00 94.62 174 ARG A N 1
ATOM 1371 C CA . ARG A 1 174 ? -9.247 1.224 12.600 1.00 94.62 174 ARG A CA 1
ATOM 1372 C C . ARG A 1 174 ? -10.287 1.568 13.673 1.00 94.62 174 ARG A C 1
ATOM 1374 O O . ARG A 1 174 ? -11.468 1.308 13.469 1.00 94.62 174 ARG A O 1
ATOM 1381 N N . VAL A 1 175 ? -9.878 2.214 14.771 1.00 93.44 175 VAL A N 1
ATOM 1382 C CA . VAL A 1 175 ? -10.790 2.627 15.857 1.00 93.44 175 VAL A CA 1
ATOM 1383 C C . VAL A 1 175 ? -11.840 3.621 15.353 1.00 93.44 175 VAL A C 1
ATOM 1385 O O . VAL A 1 175 ? -13.033 3.436 15.587 1.00 93.44 175 VAL A O 1
ATOM 1388 N N . LEU A 1 176 ? -11.420 4.664 14.631 1.00 92.44 176 LEU A N 1
ATOM 1389 C CA . LEU A 1 176 ? -12.342 5.672 14.099 1.00 92.44 176 LEU A CA 1
ATOM 1390 C C . LEU A 1 176 ? -13.279 5.092 13.030 1.00 92.44 176 LEU A C 1
ATOM 1392 O O . LEU A 1 176 ? -14.454 5.454 12.985 1.00 92.44 176 LEU A O 1
ATOM 1396 N N . ASN A 1 177 ? -12.784 4.173 12.200 1.00 94.31 177 ASN A N 1
ATOM 1397 C CA . ASN A 1 177 ? -13.583 3.491 11.189 1.00 94.31 177 ASN A CA 1
ATOM 1398 C C . ASN A 1 177 ? -14.655 2.589 11.826 1.00 94.31 177 ASN A C 1
ATOM 1400 O O . ASN A 1 177 ? -15.819 2.668 11.439 1.00 94.31 177 ASN A O 1
ATOM 1404 N N . ALA A 1 178 ? -14.301 1.808 12.853 1.00 93.25 178 ALA A N 1
ATOM 1405 C CA . ALA A 1 178 ? -15.254 0.987 13.606 1.00 93.25 178 ALA A CA 1
ATOM 1406 C C . ALA A 1 178 ? -16.340 1.846 14.280 1.00 93.25 178 ALA A C 1
ATOM 1408 O O . ALA A 1 178 ? -17.530 1.539 14.189 1.00 93.25 178 ALA A O 1
ATOM 1409 N N . LYS A 1 179 ? -15.958 2.993 14.863 1.00 91.31 179 LYS A N 1
ATOM 1410 C CA . LYS A 1 179 ? -16.914 3.970 15.413 1.00 91.31 179 LYS A CA 1
ATOM 1411 C C . LYS A 1 179 ? -17.869 4.519 14.363 1.00 91.31 179 LYS A C 1
ATOM 1413 O O . LYS A 1 179 ? -19.066 4.600 14.619 1.00 91.31 179 LYS A O 1
ATOM 1418 N N . LYS A 1 180 ? -17.362 4.883 13.180 1.00 90.50 180 LYS A N 1
ATOM 1419 C CA . LYS A 1 180 ? -18.192 5.381 12.071 1.00 90.50 180 LYS A CA 1
ATOM 1420 C C . LYS A 1 180 ? -19.245 4.350 11.644 1.00 90.50 180 LYS A C 1
ATOM 1422 O O . LYS A 1 180 ? -20.333 4.732 11.235 1.00 90.50 180 LYS A O 1
ATOM 1427 N N . GLN A 1 181 ? -18.938 3.062 11.786 1.00 90.44 181 GLN A N 1
ATOM 1428 C CA . GLN A 1 181 ? -19.857 1.953 11.517 1.00 90.44 181 GLN A CA 1
ATOM 1429 C C . GLN A 1 181 ? -20.796 1.621 12.692 1.00 90.44 181 GLN A C 1
ATOM 1431 O O . GLN A 1 181 ? -21.582 0.685 12.592 1.00 90.44 181 GLN A O 1
ATOM 1436 N N . GLY A 1 182 ? -20.703 2.327 13.825 1.00 90.44 182 GLY A N 1
ATOM 1437 C CA . GLY A 1 182 ? -21.462 2.017 15.042 1.00 90.44 182 GLY A CA 1
ATOM 1438 C C . GLY A 1 182 ? -20.977 0.770 15.795 1.00 90.44 182 GLY A C 1
ATOM 1439 O O . GLY A 1 182 ? -21.610 0.359 16.765 1.00 90.44 182 GLY A O 1
ATOM 1440 N N . LYS A 1 183 ? -19.845 0.175 15.393 1.00 91.94 183 LYS A N 1
ATOM 1441 C CA . LYS A 1 183 ? -19.254 -1.022 16.012 1.00 91.94 183 LYS A CA 1
ATOM 1442 C C . LYS A 1 183 ? -18.394 -0.637 17.220 1.00 91.94 183 LYS A C 1
ATOM 1444 O O . LYS A 1 183 ? -17.165 -0.714 17.195 1.00 91.94 183 LYS A O 1
ATOM 1449 N N . TRP A 1 184 ? -19.043 -0.176 18.286 1.00 88.75 184 TRP A N 1
ATOM 1450 C CA . TRP A 1 184 ? -18.362 0.338 19.480 1.00 88.75 184 TRP A CA 1
ATOM 1451 C C . TRP A 1 184 ? -17.516 -0.709 20.208 1.00 88.75 184 TRP A C 1
ATOM 1453 O O . TRP A 1 184 ? -16.390 -0.407 20.601 1.00 88.75 184 TRP A O 1
ATOM 1463 N N . ASP A 1 185 ? -18.008 -1.941 20.331 1.00 90.12 185 ASP A N 1
ATOM 1464 C CA . ASP A 1 185 ? -17.257 -3.024 20.977 1.00 90.12 185 ASP A CA 1
ATOM 1465 C C . ASP A 1 185 ? -15.945 -3.322 20.244 1.00 90.12 185 ASP A C 1
ATOM 1467 O O . ASP A 1 185 ? -14.897 -3.503 20.869 1.00 90.12 185 ASP A O 1
ATOM 1471 N N . GLU A 1 186 ? -15.985 -3.294 18.911 1.00 92.06 186 GLU A N 1
ATOM 1472 C CA . GLU A 1 186 ? -14.805 -3.456 18.067 1.00 92.06 186 GLU A CA 1
ATOM 1473 C C . GLU A 1 186 ? -13.840 -2.278 18.244 1.00 92.06 186 GLU A C 1
ATOM 1475 O O . GLU A 1 186 ? -12.647 -2.485 18.458 1.00 92.06 186 GLU A O 1
ATOM 1480 N N . ALA A 1 187 ? -14.346 -1.041 18.256 1.00 91.00 187 ALA A N 1
ATOM 1481 C CA . ALA A 1 187 ? -13.529 0.146 18.499 1.00 91.00 187 ALA A CA 1
ATOM 1482 C C . ALA A 1 187 ? -12.790 0.078 19.850 1.00 91.00 187 ALA A C 1
ATOM 1484 O O . ALA A 1 187 ? -11.600 0.398 19.930 1.00 91.00 187 ALA A O 1
ATOM 1485 N N . VAL A 1 188 ? -13.464 -0.385 20.908 1.00 90.25 188 VAL A N 1
ATOM 1486 C CA . VAL A 1 188 ? -12.860 -0.588 22.233 1.00 90.25 188 VAL A CA 1
ATOM 1487 C C . VAL A 1 188 ? -11.827 -1.716 22.206 1.00 90.25 188 VAL A C 1
ATOM 1489 O O . VAL A 1 188 ? -10.754 -1.570 22.798 1.00 90.25 188 VAL A O 1
ATOM 1492 N N . ALA A 1 189 ? -12.117 -2.832 21.532 1.00 91.62 189 ALA A N 1
ATOM 1493 C CA . ALA A 1 189 ? -11.179 -3.946 21.396 1.00 91.62 189 ALA A CA 1
ATOM 1494 C C . ALA A 1 189 ? -9.891 -3.513 20.673 1.00 91.62 189 ALA A C 1
ATOM 1496 O O . ALA A 1 189 ? -8.795 -3.755 21.178 1.00 91.62 189 ALA A O 1
ATOM 1497 N N . LEU A 1 190 ? -10.024 -2.778 19.569 1.00 92.81 190 LEU A N 1
ATOM 1498 C CA . LEU A 1 190 ? -8.915 -2.221 18.792 1.00 92.81 190 LEU A CA 1
ATOM 1499 C C . LEU A 1 190 ? -8.077 -1.217 19.595 1.00 92.81 190 LEU A C 1
ATOM 1501 O O . LEU A 1 190 ? -6.851 -1.208 19.500 1.00 92.81 190 LEU A O 1
ATOM 1505 N N . ALA A 1 191 ? -8.715 -0.376 20.414 1.00 89.81 191 ALA A N 1
ATOM 1506 C CA . ALA A 1 191 ? -8.001 0.558 21.282 1.00 89.81 191 ALA A CA 1
ATOM 1507 C C . ALA A 1 191 ? -7.200 -0.171 22.378 1.00 89.81 191 ALA A C 1
ATOM 1509 O O . ALA A 1 191 ? -6.080 0.231 22.699 1.00 89.81 191 ALA A O 1
ATOM 1510 N N . LYS A 1 192 ? -7.739 -1.270 22.926 1.00 89.50 192 LYS A N 1
ATOM 1511 C CA . LYS A 1 192 ? -7.020 -2.137 23.876 1.00 89.50 192 LYS A CA 1
ATOM 1512 C C . LYS A 1 192 ? -5.849 -2.866 23.215 1.00 89.50 192 LYS A C 1
ATOM 1514 O O . LYS A 1 192 ? -4.777 -2.931 23.808 1.00 89.50 192 LYS A O 1
ATOM 1519 N N . GLU A 1 193 ? -6.037 -3.383 22.001 1.00 90.31 193 GLU A N 1
ATOM 1520 C CA . GLU A 1 193 ? -4.971 -3.985 21.185 1.00 90.31 193 GLU A CA 1
ATOM 1521 C C . GLU A 1 193 ? -3.830 -2.980 20.983 1.00 90.31 193 GLU A C 1
ATOM 1523 O O . GLU A 1 193 ? -2.687 -3.261 21.338 1.00 90.31 193 GLU A O 1
ATOM 1528 N N . ALA A 1 194 ? -4.152 -1.753 20.562 1.00 89.31 194 ALA A N 1
ATOM 1529 C CA . ALA A 1 194 ? -3.174 -0.680 20.412 1.00 89.31 194 ALA A CA 1
ATOM 1530 C C . ALA A 1 194 ? -2.438 -0.356 21.728 1.00 89.31 194 ALA A C 1
ATOM 1532 O O . ALA A 1 194 ? -1.223 -0.151 21.729 1.00 89.31 194 ALA A O 1
ATOM 1533 N N . ALA A 1 195 ? -3.145 -0.319 22.8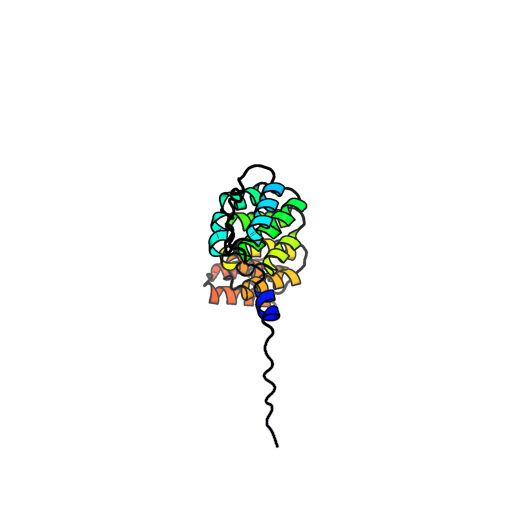62 1.00 87.75 195 ALA A N 1
ATOM 1534 C CA . ALA A 1 195 ? -2.538 -0.074 24.172 1.00 87.75 195 ALA A CA 1
ATOM 1535 C C . ALA A 1 195 ? -1.527 -1.166 24.553 1.00 87.75 195 ALA A C 1
ATOM 1537 O O . ALA A 1 195 ? -0.462 -0.866 25.085 1.00 87.75 195 ALA A O 1
ATOM 1538 N N . ASN A 1 196 ? -1.839 -2.424 24.244 1.00 87.50 196 ASN A N 1
ATOM 1539 C CA . ASN A 1 196 ? -0.978 -3.558 24.561 1.00 87.50 196 ASN A CA 1
ATOM 1540 C C . ASN A 1 196 ? 0.221 -3.666 23.612 1.00 87.50 196 ASN A C 1
ATOM 1542 O O . ASN A 1 196 ? 1.335 -3.921 24.062 1.00 87.50 196 ASN A O 1
ATOM 1546 N N . GLU A 1 197 ? 0.007 -3.474 22.309 1.00 88.12 197 GLU A N 1
ATOM 1547 C CA . GLU A 1 197 ? 1.041 -3.717 21.299 1.00 88.12 197 GLU A CA 1
ATOM 1548 C C . GLU A 1 197 ? 2.005 -2.547 21.109 1.00 88.12 197 GLU A C 1
ATOM 1550 O O . GLU A 1 197 ? 3.206 -2.756 20.942 1.00 88.12 197 GLU A O 1
ATOM 1555 N N . ILE A 1 198 ? 1.491 -1.314 21.112 1.00 87.00 198 ILE A N 1
ATOM 1556 C CA . ILE A 1 198 ? 2.283 -0.112 20.810 1.00 87.00 198 ILE A CA 1
ATOM 1557 C C . ILE A 1 198 ? 2.277 0.914 21.949 1.00 87.00 198 ILE A C 1
ATOM 1559 O O . ILE A 1 198 ? 2.814 2.006 21.775 1.00 87.00 198 ILE A O 1
ATOM 1563 N N . GLN A 1 199 ? 1.693 0.566 23.103 1.00 83.88 199 GLN A N 1
ATOM 1564 C CA . GLN A 1 199 ? 1.718 1.375 24.326 1.00 83.88 199 GLN A CA 1
ATOM 1565 C C . GLN A 1 199 ? 1.185 2.803 24.127 1.00 83.88 199 GLN A C 1
ATOM 1567 O O . GLN A 1 199 ? 1.757 3.769 24.637 1.00 83.88 199 GLN A O 1
ATOM 1572 N N . ILE A 1 200 ? 0.079 2.958 23.383 1.00 81.19 200 ILE A N 1
ATOM 1573 C CA . ILE A 1 200 ? -0.602 4.261 23.304 1.00 81.19 200 ILE A CA 1
ATOM 1574 C C . ILE A 1 200 ? -1.051 4.713 24.698 1.00 81.19 200 ILE A C 1
ATOM 1576 O O . ILE A 1 200 ? -1.485 3.907 25.521 1.00 81.19 200 ILE A O 1
ATOM 1580 N N . ASN A 1 201 ? -0.928 6.014 24.974 1.00 79.94 201 ASN A N 1
ATOM 1581 C CA . ASN A 1 201 ? -1.259 6.548 26.290 1.00 79.94 201 ASN A CA 1
ATOM 1582 C C . ASN A 1 201 ? -2.780 6.517 26.552 1.00 79.94 201 ASN A C 1
ATOM 1584 O O . ASN A 1 201 ? -3.603 6.516 25.634 1.00 79.94 201 ASN A O 1
ATOM 1588 N N . SER A 1 202 ? -3.158 6.504 27.830 1.00 72.00 202 SER A N 1
ATOM 1589 C CA . SER A 1 202 ? -4.558 6.437 28.268 1.00 72.00 202 SER A CA 1
ATOM 1590 C C . SER A 1 202 ? -5.400 7.625 27.793 1.00 72.00 202 SER A C 1
ATOM 1592 O O . SER A 1 202 ? -6.561 7.438 27.438 1.00 72.00 202 SER A O 1
ATOM 1594 N N . ASN A 1 203 ? -4.818 8.826 27.733 1.00 78.50 203 ASN A N 1
ATOM 1595 C CA . ASN A 1 203 ? -5.505 10.029 27.245 1.00 78.50 203 ASN A CA 1
ATOM 1596 C C . ASN A 1 203 ? -5.947 9.874 25.788 1.00 78.50 203 ASN A C 1
ATOM 1598 O O . ASN A 1 203 ? -7.075 10.204 25.446 1.00 78.50 203 ASN A O 1
ATOM 1602 N N . LEU A 1 204 ? -5.093 9.299 24.947 1.00 76.19 204 LEU A N 1
ATOM 1603 C CA . LEU A 1 204 ? -5.385 9.081 23.539 1.00 76.19 204 LEU A CA 1
ATOM 1604 C C . LEU A 1 204 ? -6.445 8.003 23.327 1.00 76.19 204 LEU A C 1
ATOM 1606 O O . LEU A 1 204 ? -7.273 8.124 22.434 1.00 76.19 204 LEU A O 1
ATOM 1610 N N . ILE A 1 205 ? -6.461 6.964 24.165 1.00 77.06 205 ILE A N 1
ATOM 1611 C CA . ILE A 1 205 ? -7.546 5.973 24.166 1.00 77.06 205 ILE A CA 1
ATOM 1612 C C . ILE A 1 205 ? -8.880 6.654 24.486 1.00 77.06 205 ILE A C 1
ATOM 1614 O O . ILE A 1 205 ? -9.875 6.390 23.814 1.00 77.06 205 ILE A O 1
ATOM 1618 N N . ILE A 1 206 ? -8.896 7.544 25.483 1.00 77.19 206 ILE A N 1
ATOM 1619 C CA . ILE A 1 206 ? -10.089 8.311 25.854 1.00 77.19 206 ILE A CA 1
ATOM 1620 C C . ILE A 1 206 ? -10.534 9.196 24.684 1.00 77.19 206 ILE A C 1
ATOM 1622 O O . ILE A 1 206 ? -11.683 9.092 24.271 1.00 77.19 206 ILE A O 1
ATOM 1626 N N . GLU A 1 207 ? -9.637 9.992 24.096 1.00 81.31 207 GLU A N 1
ATOM 1627 C CA . GLU A 1 207 ? -9.947 10.848 22.937 1.00 81.31 207 GLU A CA 1
ATOM 1628 C C . GLU A 1 207 ? -10.483 10.044 21.743 1.00 81.31 207 GLU A C 1
ATOM 1630 O O . GLU A 1 207 ? -11.461 10.432 21.106 1.00 81.31 207 GLU A O 1
ATOM 1635 N N . LEU A 1 208 ? -9.886 8.885 21.449 1.00 78.50 208 LEU A N 1
ATOM 1636 C CA . LEU A 1 208 ? -10.326 8.031 20.345 1.00 78.50 208 LEU A CA 1
ATOM 1637 C C . LEU A 1 208 ? -11.715 7.434 20.585 1.00 78.50 208 LEU A C 1
ATOM 1639 O O . LEU A 1 208 ? -12.458 7.236 19.621 1.00 78.50 208 LEU A O 1
ATOM 1643 N N . LEU A 1 209 ? -12.080 7.158 21.839 1.00 81.50 209 LEU A N 1
ATOM 1644 C CA . LEU A 1 209 ? -13.342 6.516 22.212 1.00 81.50 209 LEU A CA 1
ATOM 1645 C C . LEU A 1 209 ? -14.448 7.500 22.619 1.00 81.50 209 LEU A C 1
ATOM 1647 O O . LEU A 1 209 ? -15.601 7.085 22.671 1.00 81.50 209 LEU A O 1
ATOM 1651 N N . GLN A 1 210 ? -14.148 8.785 22.810 1.00 82.06 210 GLN A N 1
ATOM 1652 C CA . GLN A 1 210 ? -15.152 9.823 23.070 1.00 82.06 210 GLN A CA 1
ATOM 1653 C C . GLN A 1 210 ? -16.168 9.941 21.923 1.00 82.06 210 GLN A C 1
ATOM 1655 O O . GLN A 1 210 ? -15.807 10.002 20.745 1.00 82.06 210 GLN A O 1
ATOM 1660 N N . ASP A 1 211 ? -17.451 9.957 22.253 1.00 68.56 211 ASP A N 1
ATOM 1661 C CA . ASP A 1 211 ? -18.539 10.289 21.342 1.00 68.56 211 ASP A CA 1
ATOM 1662 C C . ASP A 1 211 ? -18.573 11.803 21.038 1.00 68.56 211 ASP A C 1
ATOM 1664 O O . ASP A 1 211 ? -17.762 12.585 21.540 1.00 68.56 211 ASP A O 1
ATOM 1668 N N . GLN A 1 212 ? -19.516 12.236 20.195 1.00 63.44 212 GLN A N 1
ATOM 1669 C CA . GLN A 1 212 ? -19.666 13.651 19.817 1.00 63.44 212 GLN A CA 1
ATOM 1670 C C . GLN A 1 212 ? -20.038 14.572 20.998 1.00 63.44 212 GLN A C 1
ATOM 1672 O O . GLN A 1 212 ? -19.901 15.788 20.883 1.00 63.44 212 GLN A O 1
ATOM 1677 N N . ASN A 1 213 ? -20.468 14.003 22.127 1.00 60.72 213 ASN A N 1
ATOM 1678 C CA . ASN A 1 213 ? -20.881 14.696 23.345 1.00 60.72 213 ASN A CA 1
ATOM 1679 C C . ASN A 1 213 ? -19.832 14.589 24.474 1.00 60.72 213 ASN A C 1
ATOM 1681 O O . ASN A 1 213 ? -20.086 15.041 25.590 1.00 60.72 213 ASN A O 1
ATOM 1685 N N . GLY A 1 214 ? -18.658 14.002 24.210 1.00 61.47 214 GLY A N 1
ATOM 1686 C CA . GLY A 1 214 ? -17.599 13.786 25.202 1.00 61.47 214 GLY A CA 1
ATOM 1687 C C . GLY A 1 214 ? -17.847 12.612 26.160 1.00 61.47 214 GLY A C 1
ATOM 1688 O O . GLY A 1 214 ? -17.057 12.403 27.083 1.00 61.47 214 GLY A O 1
ATOM 1689 N N . GLY A 1 215 ? -18.909 11.833 25.948 1.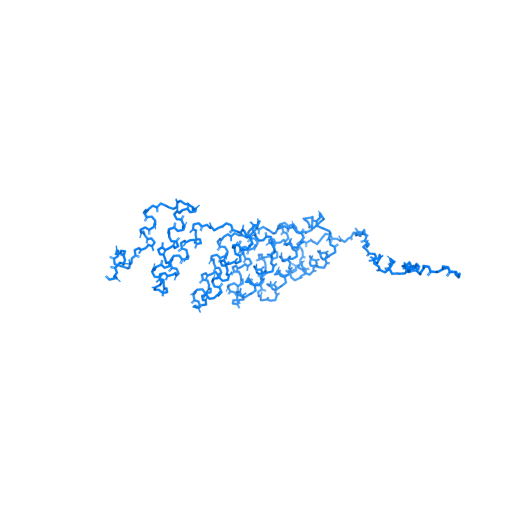00 65.69 215 GLY A N 1
ATOM 1690 C CA . GLY A 1 215 ? -19.174 10.583 26.648 1.00 65.69 215 GLY A CA 1
ATOM 1691 C C . GLY A 1 215 ? -18.360 9.432 26.059 1.00 65.69 215 GLY A C 1
ATOM 1692 O O . GLY A 1 215 ? -18.088 9.380 24.867 1.00 65.69 215 GLY A O 1
ATOM 1693 N N . ILE A 1 216 ? -17.954 8.471 26.885 1.00 63.06 216 ILE A N 1
ATOM 1694 C CA . ILE A 1 216 ? -17.536 7.156 26.384 1.00 63.06 216 ILE A CA 1
ATOM 1695 C C . ILE A 1 216 ? -18.814 6.324 26.417 1.00 63.06 216 ILE A C 1
ATOM 1697 O O . ILE A 1 216 ? -19.175 5.846 27.492 1.00 63.06 216 ILE A O 1
ATOM 1701 N N . LEU A 1 217 ? -19.547 6.254 25.300 1.00 56.28 217 LEU A N 1
ATOM 1702 C CA . LEU A 1 217 ? -20.855 5.591 25.221 1.00 56.28 217 LEU A CA 1
ATOM 1703 C C . LEU A 1 217 ? -20.797 4.182 25.837 1.00 56.28 217 LEU A C 1
ATOM 1705 O O . LEU A 1 217 ? -20.270 3.237 25.254 1.00 56.28 217 LEU A O 1
ATOM 1709 N N . LYS A 1 218 ? -21.352 4.076 27.046 1.00 54.41 218 LYS A N 1
ATOM 1710 C CA . LYS A 1 218 ? -21.874 2.859 27.660 1.00 54.41 218 LYS A CA 1
ATOM 1711 C C . LYS A 1 218 ? -23.382 3.052 27.736 1.00 54.41 218 LYS A C 1
ATOM 1713 O O . LYS A 1 218 ? -23.873 3.574 28.729 1.00 54.41 218 LYS A O 1
ATOM 1718 N N . GLU A 1 219 ? -24.101 2.645 26.703 1.00 43.97 219 GLU A N 1
ATOM 1719 C CA . GLU A 1 219 ? -25.516 2.313 26.859 1.00 43.97 219 GLU A CA 1
ATOM 1720 C C . GLU A 1 219 ? -25.655 0.809 26.624 1.00 43.97 219 GLU A C 1
ATOM 1722 O O . GLU A 1 219 ? -25.781 0.331 25.498 1.00 43.97 219 GLU A O 1
ATOM 1727 N N . HIS A 1 220 ? -25.521 0.072 27.727 1.00 40.62 220 HIS A N 1
ATOM 1728 C CA . HIS A 1 220 ? -26.216 -1.190 27.946 1.00 40.62 220 HIS A CA 1
ATOM 1729 C C . HIS A 1 220 ? -27.355 -0.909 28.920 1.00 40.62 220 HIS A C 1
ATOM 1731 O O . HIS A 1 220 ? -27.088 -0.174 29.902 1.00 40.62 220 HIS A O 1
#

Organism: NCBI:txid4796